Protein AF-A0A7X1GMD1-F1 (afdb_monomer_lite)

Foldseek 3Di:
DPPVVVVVVVVVVVVVVVVVVVVVPPDDDDDDDDDDDDDDDDDDDDDDDDDDDDDDDDDDDDDDDDDDDDDDDDDDDDDDDDDPDDDDDDDDDDDDPDDPPPPPPDDDFLVCCCVPCVPLVVLLVVAQVVCVPDGPCNQQVDDPPRDDCGGDDPCVPDPCVVALLSVDPDLVQFADNSHGVQGQHDPDFQVNVCSPVVVLLVLCVVAPDPCVVDGPCVFCVGVPHGDAPVVPDDDLDPPDGSVNLVQFADPSRRVFGWHDPDDALVNVCSVVVVLSVLLCPAPDPSVPDGPCVQQPGTPPHGDDPVVPDPPPVVPVVVCVVVVDPCVPQPDSSHSDD

Sequence (337 aa):
MEKKHNILIYGFIALIFLIVFIMSRVQKDPEAEVQKASIEEAEIVPTKKIQMEAVVKHDPKPVAEVETEPVAEVETEPVAEVEITVKADPESAPTSEVKPAEFDIVPLEDQDCTKCHPYAVKDINERGGLHQSIGCSECHLEHPPLGKNSIPTCEMCHDSGDATHYNIKNCNACHYPHYPTEMEFGEIDSAACLSCHSAQGKEMEAKPSEHAGLNCTECHMVHREWAECADCHTPHAEEMTHADCLACHKPHSPKAVNYADGIPNNYCACCHEDVGNALASSKKAHSEMGCIECHESEHMAVTQCDGCHNADLHGISMHERYPLCLDCHNNPHALAE

Secondary structure (DSSP, 8-state):
--HHHHHHHHHHHHHHHHHHHHHTTS-----------PPP----PPPPPPP-PPPPP-PPPPPPP-PPPPPPP-PPPPPPP-----------------PPP----PPPPHHHHTTT-HHHHHHHHHH-GGGGGS-HHHH----TTT-S--S--GGGTS-TTT-GGGG-S-GGGTEETTEEEEE---S--HHHHHTT-HHHHHHHHHS--GGGGS-GGGT-SSTT----GGGTS--SSTT--HHHHHTT--TTSTTS-B--TT--HHHHHTT-HHHHHHHHH--SGGGGS-HHHHS-SBTT----GGGTS-GGGS-HHHHHH---GGGTS--GGG---

Radius of gyration: 38.1 Å; chains: 1; bounding box: 109×94×101 Å

Structure (mmCIF, N/CA/C/O backbone):
data_AF-A0A7X1GMD1-F1
#
_entry.id   AF-A0A7X1GMD1-F1
#
loop_
_atom_site.group_PDB
_atom_site.id
_atom_site.type_symbol
_atom_site.label_atom_id
_atom_site.label_alt_id
_atom_site.label_comp_id
_atom_site.label_asym_id
_atom_site.label_entity_id
_atom_site.label_seq_id
_atom_site.pdbx_PDB_ins_code
_atom_site.Cartn_x
_atom_site.Cartn_y
_atom_site.Cartn_z
_atom_site.occupancy
_atom_site.B_iso_or_equiv
_atom_site.auth_seq_id
_atom_site.auth_comp_id
_atom_site.auth_asym_id
_atom_site.auth_atom_id
_atom_site.pdbx_PDB_model_num
ATOM 1 N N . MET A 1 1 ? -14.665 -60.673 -13.129 1.00 54.97 1 MET A N 1
ATOM 2 C CA . MET A 1 1 ? -13.810 -59.499 -12.850 1.00 54.97 1 MET A CA 1
ATOM 3 C C . MET A 1 1 ? -14.188 -58.840 -11.516 1.00 54.97 1 MET A C 1
ATOM 5 O O . MET A 1 1 ? -14.227 -57.626 -11.432 1.00 54.97 1 MET A O 1
ATOM 9 N N . GLU A 1 2 ? -14.411 -59.618 -10.448 1.00 53.09 2 GLU A N 1
ATOM 10 C CA . GLU A 1 2 ? -14.899 -59.072 -9.160 1.00 53.09 2 GLU A CA 1
ATOM 11 C C . GLU A 1 2 ? -13.862 -59.140 -8.027 1.00 53.09 2 GLU A C 1
ATOM 13 O O . GLU A 1 2 ? -13.922 -58.363 -7.083 1.00 53.09 2 GLU A O 1
ATOM 18 N N . LYS A 1 3 ? -12.825 -59.984 -8.136 1.00 49.91 3 LYS A N 1
ATOM 19 C CA . LYS A 1 3 ? -11.781 -60.079 -7.096 1.00 49.91 3 LYS A CA 1
ATOM 20 C C . LYS A 1 3 ? -10.762 -58.932 -7.101 1.00 49.91 3 LYS A C 1
ATOM 22 O O . LYS A 1 3 ? -10.137 -58.690 -6.078 1.00 49.91 3 LYS A O 1
ATOM 27 N N . LYS A 1 4 ? -10.595 -58.212 -8.220 1.00 50.19 4 LYS A N 1
ATOM 28 C CA . LYS A 1 4 ? -9.649 -57.080 -8.310 1.00 50.19 4 LYS A CA 1
ATOM 29 C C . LYS A 1 4 ? -10.225 -55.762 -7.773 1.00 50.19 4 LYS A C 1
ATOM 31 O O . LYS A 1 4 ? -9.451 -54.921 -7.341 1.00 50.19 4 LYS A O 1
ATOM 36 N N . HIS A 1 5 ? -11.552 -55.607 -7.736 1.00 51.34 5 HIS A N 1
ATOM 37 C CA . HIS A 1 5 ? -12.196 -54.389 -7.225 1.00 51.34 5 HIS A CA 1
ATOM 38 C C . HIS A 1 5 ? -12.185 -54.315 -5.689 1.00 51.34 5 HIS A C 1
ATOM 40 O O . HIS A 1 5 ? -11.955 -53.249 -5.128 1.00 51.34 5 HIS A O 1
ATOM 46 N N . ASN A 1 6 ? -12.314 -55.454 -4.998 1.00 53.41 6 ASN A N 1
ATOM 47 C CA . ASN A 1 6 ? -12.299 -55.467 -3.532 1.00 53.41 6 ASN A CA 1
ATOM 48 C C . ASN A 1 6 ? -10.921 -55.128 -2.942 1.00 53.41 6 ASN A C 1
ATOM 50 O O . ASN A 1 6 ? -10.852 -54.461 -1.917 1.00 53.41 6 ASN A O 1
ATOM 54 N N . ILE A 1 7 ? -9.816 -55.503 -3.595 1.00 57.62 7 ILE A N 1
ATOM 55 C CA . ILE A 1 7 ? -8.460 -55.214 -3.086 1.00 57.62 7 ILE A CA 1
ATOM 56 C C . ILE A 1 7 ? -8.157 -53.703 -3.103 1.00 57.62 7 ILE A C 1
ATOM 58 O O . ILE A 1 7 ? -7.517 -53.199 -2.184 1.00 57.62 7 ILE A O 1
ATOM 62 N N . LEU A 1 8 ? -8.670 -52.967 -4.095 1.00 55.72 8 LEU A N 1
ATOM 63 C CA . LEU A 1 8 ? -8.506 -51.512 -4.187 1.00 55.72 8 LEU A CA 1
ATOM 64 C C . LEU A 1 8 ? -9.327 -50.757 -3.131 1.00 55.72 8 LEU A C 1
ATOM 66 O O . LEU A 1 8 ? -8.832 -49.792 -2.557 1.00 55.72 8 LEU A O 1
ATOM 70 N N . ILE A 1 9 ? -10.536 -51.228 -2.815 1.00 61.91 9 ILE A N 1
ATOM 71 C CA . ILE A 1 9 ? -11.402 -50.592 -1.809 1.00 61.91 9 ILE A CA 1
ATOM 72 C C . ILE A 1 9 ? -10.856 -50.821 -0.391 1.00 61.91 9 ILE A C 1
ATOM 74 O O . ILE A 1 9 ? -10.771 -49.879 0.395 1.00 61.91 9 ILE A O 1
ATOM 78 N N . TYR A 1 10 ? -10.402 -52.039 -0.069 1.00 59.22 10 TYR A N 1
ATOM 79 C CA . TYR A 1 10 ? -9.806 -52.321 1.244 1.00 59.22 10 TYR A CA 1
ATOM 80 C C . TYR A 1 10 ? -8.443 -51.636 1.440 1.00 59.22 10 TYR A C 1
ATOM 82 O O . TYR A 1 10 ? -8.129 -51.229 2.558 1.00 59.22 10 TYR A O 1
ATOM 90 N N . GLY A 1 11 ? -7.664 -51.439 0.368 1.00 64.06 11 GLY A N 1
ATOM 91 C CA . GLY A 1 11 ? -6.411 -50.678 0.417 1.00 64.06 11 GLY A CA 1
ATOM 92 C C . GLY A 1 11 ? -6.617 -49.188 0.707 1.00 64.06 11 GLY A C 1
ATOM 93 O O . GLY A 1 11 ? -5.866 -48.604 1.485 1.00 64.06 11 GLY A O 1
ATOM 94 N N . PHE A 1 12 ? -7.671 -48.584 0.149 1.00 65.56 12 PHE A N 1
ATOM 95 C CA . PHE A 1 12 ? -7.981 -47.167 0.363 1.00 65.56 12 PHE A CA 1
ATOM 96 C C . PHE A 1 12 ? -8.511 -46.895 1.779 1.00 65.56 12 PHE A C 1
ATOM 98 O O . PHE A 1 12 ? -8.131 -45.913 2.413 1.00 65.56 12 PHE A O 1
ATOM 105 N N . ILE A 1 13 ? -9.318 -47.812 2.325 1.00 70.06 13 ILE A N 1
ATOM 106 C CA . ILE A 1 13 ? -9.825 -47.717 3.702 1.00 70.06 13 ILE A CA 1
ATOM 107 C C . ILE A 1 13 ? -8.678 -47.872 4.717 1.00 70.06 13 ILE A C 1
ATOM 109 O O . ILE A 1 13 ? -8.605 -47.103 5.673 1.00 70.06 13 ILE A O 1
ATOM 113 N N . ALA A 1 14 ? -7.735 -48.795 4.492 1.00 67.81 14 ALA A N 1
ATOM 114 C CA . ALA A 1 14 ? -6.576 -48.971 5.372 1.00 67.81 14 ALA A CA 1
ATOM 115 C C . ALA A 1 14 ? -5.644 -47.741 5.400 1.00 67.81 14 ALA A C 1
ATOM 117 O O . ALA A 1 14 ? -5.093 -47.415 6.452 1.00 67.81 14 ALA A O 1
ATOM 118 N N . LEU A 1 15 ? -5.508 -47.027 4.276 1.00 70.19 15 LEU A N 1
ATOM 119 C CA . LEU A 1 15 ? -4.704 -45.805 4.188 1.00 70.19 15 LEU A CA 1
ATOM 120 C C . LEU A 1 15 ? -5.350 -44.632 4.946 1.00 70.19 15 LEU A C 1
ATOM 122 O O . LEU A 1 15 ? -4.653 -43.891 5.635 1.00 70.19 15 LEU A O 1
ATOM 126 N N . ILE A 1 16 ? -6.680 -44.508 4.896 1.00 70.69 16 ILE A N 1
ATOM 127 C CA . ILE A 1 16 ? -7.421 -43.478 5.643 1.00 70.69 16 ILE A CA 1
ATOM 128 C C . ILE A 1 16 ? -7.317 -43.720 7.157 1.00 70.69 16 ILE A C 1
ATOM 130 O O . ILE A 1 16 ? -7.054 -42.780 7.907 1.00 70.69 16 ILE A O 1
ATOM 134 N N . PHE A 1 17 ? -7.428 -44.971 7.622 1.00 69.81 17 PHE A N 1
ATOM 135 C CA . PHE A 1 17 ? -7.242 -45.288 9.045 1.00 69.81 17 PHE A CA 1
ATOM 136 C C . PHE A 1 17 ? -5.809 -45.030 9.535 1.00 69.81 17 PHE A C 1
ATOM 138 O O . PHE A 1 17 ? -5.631 -44.607 10.676 1.00 69.81 17 PHE A O 1
ATOM 145 N N . LEU A 1 18 ? -4.794 -45.221 8.686 1.00 70.25 18 LEU A N 1
ATOM 146 C CA . LEU A 1 18 ? -3.404 -44.910 9.030 1.00 70.25 18 LEU A CA 1
ATOM 147 C C . LEU A 1 18 ? -3.171 -43.394 9.161 1.00 70.25 18 LEU A C 1
ATOM 149 O O . LEU A 1 18 ? -2.504 -42.962 10.098 1.00 70.25 18 LEU A O 1
ATOM 153 N N . ILE A 1 19 ? -3.759 -42.584 8.276 1.00 66.75 19 ILE A N 1
ATOM 154 C CA . ILE A 1 19 ? -3.637 -41.115 8.310 1.00 66.75 19 ILE A CA 1
ATOM 155 C C . ILE A 1 19 ? -4.353 -40.532 9.538 1.00 66.75 19 ILE A C 1
ATOM 157 O O . ILE A 1 19 ? -3.778 -39.702 10.242 1.00 66.75 19 ILE A O 1
ATOM 161 N N . VAL A 1 20 ? -5.553 -41.024 9.869 1.00 65.00 20 VAL A N 1
ATOM 162 C CA . VAL A 1 20 ? -6.282 -40.605 11.082 1.00 65.00 20 VAL A CA 1
ATOM 163 C C . VAL A 1 20 ? -5.527 -41.016 12.355 1.00 65.00 20 VAL A C 1
ATOM 165 O O . VAL A 1 20 ? -5.446 -40.239 13.304 1.00 65.00 20 VAL A O 1
ATOM 168 N N . PHE A 1 21 ? -4.895 -42.195 12.371 1.00 64.06 21 PHE A N 1
ATOM 169 C CA . PHE A 1 21 ? -4.098 -42.656 13.513 1.00 64.06 21 PHE A CA 1
ATOM 170 C C . PHE A 1 21 ? -2.798 -41.858 13.714 1.00 64.06 21 PHE A C 1
ATOM 172 O O . PHE A 1 21 ? -2.381 -41.650 14.854 1.00 64.06 21 PHE A O 1
ATOM 179 N N . ILE A 1 22 ? -2.170 -41.385 12.632 1.00 60.56 22 ILE A N 1
ATOM 180 C CA . ILE A 1 22 ? -0.993 -40.504 12.704 1.00 60.56 22 ILE A CA 1
ATOM 181 C C . ILE A 1 22 ? -1.399 -39.109 13.201 1.00 60.56 22 ILE A C 1
ATOM 183 O O . ILE A 1 22 ? -0.726 -38.564 14.075 1.00 60.56 22 ILE A O 1
ATOM 187 N N . MET A 1 23 ? -2.531 -38.562 12.743 1.00 49.38 23 MET A N 1
ATOM 188 C CA . MET A 1 23 ? -3.012 -37.250 13.202 1.00 49.38 23 MET A CA 1
ATOM 189 C C . MET A 1 23 ? -3.464 -37.243 14.672 1.00 49.38 23 MET A C 1
ATOM 191 O O . MET A 1 23 ? -3.269 -36.246 15.360 1.00 49.38 23 MET A O 1
ATOM 195 N N . SER A 1 24 ? -3.964 -38.361 15.213 1.00 47.78 24 SER A N 1
ATOM 196 C CA . SER A 1 24 ? -4.306 -38.467 16.644 1.00 47.78 24 SER A CA 1
ATOM 197 C C . SER A 1 24 ? -3.105 -38.627 17.592 1.00 47.78 24 SER A C 1
ATOM 199 O O . SER A 1 24 ? -3.307 -38.657 18.805 1.00 47.78 24 SER A O 1
ATOM 201 N N . ARG A 1 25 ? -1.864 -38.730 17.092 1.00 47.81 25 ARG A N 1
ATOM 202 C CA . ARG A 1 25 ? -0.653 -38.844 17.934 1.00 47.81 25 ARG A CA 1
ATOM 203 C C . ARG A 1 25 ? 0.174 -37.563 18.062 1.00 47.81 25 ARG A C 1
ATOM 205 O O . ARG A 1 25 ? 1.191 -37.592 18.742 1.00 47.81 25 ARG A O 1
ATOM 212 N N . VAL A 1 26 ? -0.272 -36.451 17.478 1.00 45.00 26 VAL A N 1
ATOM 213 C CA . VAL A 1 26 ? 0.439 -35.155 17.523 1.00 45.00 26 VAL A CA 1
ATOM 214 C C . VAL A 1 26 ? -0.000 -34.267 18.706 1.00 45.00 26 VAL A C 1
ATOM 216 O O . VAL A 1 26 ? 0.536 -33.187 18.900 1.00 45.00 26 VAL A O 1
ATOM 219 N N . GLN A 1 27 ? -0.917 -34.718 19.571 1.00 47.88 27 GLN A N 1
ATOM 220 C CA . GLN A 1 27 ? -1.314 -33.965 20.770 1.00 47.88 27 GLN A CA 1
ATOM 221 C C . GLN A 1 27 ? -1.100 -34.757 22.060 1.00 47.88 27 GLN A C 1
ATOM 223 O O . GLN A 1 27 ? -2.028 -35.378 22.577 1.00 47.88 27 GLN A O 1
ATOM 228 N N . LYS A 1 28 ? 0.131 -34.719 22.582 1.00 41.12 28 LYS A N 1
ATOM 229 C CA . LYS A 1 28 ? 0.419 -34.737 24.026 1.00 41.12 28 LYS A CA 1
ATOM 230 C C . LYS A 1 28 ? 1.923 -34.604 24.261 1.00 41.12 28 LYS A C 1
ATOM 232 O O . LYS A 1 28 ? 2.617 -35.613 24.279 1.00 41.12 28 LYS A O 1
ATOM 237 N N . ASP A 1 29 ? 2.378 -33.385 24.521 1.00 38.03 29 ASP A N 1
ATOM 238 C CA . ASP A 1 29 ? 3.538 -33.172 25.385 1.00 38.03 29 ASP A CA 1
ATOM 239 C C . ASP A 1 29 ? 3.057 -32.448 26.654 1.00 38.03 29 ASP A C 1
ATOM 241 O O . ASP A 1 29 ? 2.216 -31.548 26.557 1.00 38.03 29 ASP A O 1
ATOM 245 N N . PRO A 1 30 ? 3.484 -32.893 27.849 1.00 42.94 30 PRO A N 1
ATOM 246 C CA . PRO A 1 30 ? 3.091 -32.302 29.118 1.00 42.94 30 PRO A CA 1
ATOM 247 C C . PRO A 1 30 ? 3.931 -31.058 29.432 1.00 42.94 30 PRO A C 1
ATOM 249 O O . PRO A 1 30 ? 5.083 -30.941 29.022 1.00 42.94 30 PRO A O 1
ATOM 252 N N . GLU A 1 31 ? 3.313 -30.155 30.187 1.00 39.72 31 GLU A N 1
ATOM 253 C CA . GLU A 1 31 ? 3.849 -28.929 30.780 1.00 39.72 31 GLU A CA 1
ATOM 254 C C . GLU A 1 31 ? 5.340 -29.026 31.158 1.00 39.72 31 GLU A C 1
ATOM 256 O O . GLU A 1 31 ? 5.732 -29.783 32.047 1.00 39.72 31 GLU A O 1
ATOM 261 N N . ALA A 1 32 ? 6.174 -28.222 30.492 1.00 33.56 32 ALA A N 1
ATOM 262 C CA . ALA A 1 32 ? 7.530 -27.946 30.939 1.00 33.56 32 ALA A CA 1
ATOM 263 C C . ALA A 1 32 ? 7.471 -26.883 32.045 1.00 33.56 32 ALA A C 1
ATOM 265 O O . ALA A 1 32 ? 7.187 -25.710 31.808 1.00 33.56 32 ALA A O 1
ATOM 266 N N . GLU A 1 33 ? 7.722 -27.331 33.268 1.00 35.88 33 GLU A N 1
ATOM 267 C CA . GLU A 1 33 ? 7.897 -26.528 34.470 1.00 35.88 33 GLU A CA 1
ATOM 268 C C . GLU A 1 33 ? 9.104 -25.581 34.293 1.00 35.88 33 GLU A C 1
ATOM 270 O O . GLU A 1 33 ? 10.262 -25.998 34.352 1.00 35.88 33 GLU A O 1
ATOM 275 N N . VAL A 1 34 ? 8.848 -24.294 34.034 1.00 34.88 34 VAL A N 1
ATOM 276 C CA . VAL A 1 34 ? 9.898 -23.267 33.993 1.00 34.88 34 VAL A CA 1
ATOM 277 C C . VAL A 1 34 ? 10.256 -22.882 35.426 1.00 34.88 34 VAL A C 1
ATOM 279 O O . VAL A 1 34 ? 9.472 -22.272 36.154 1.00 34.88 34 VAL A O 1
ATOM 282 N N . GLN A 1 35 ? 11.472 -23.245 35.831 1.00 35.44 35 GLN A N 1
ATOM 283 C CA . GLN A 1 35 ? 12.089 -22.785 37.068 1.00 35.44 35 GLN A CA 1
ATOM 284 C C . GLN A 1 35 ? 12.173 -21.252 37.078 1.00 35.44 35 GLN A C 1
ATOM 286 O O . GLN A 1 35 ? 12.790 -20.645 36.204 1.00 35.44 35 GLN A O 1
ATOM 291 N N . LYS A 1 36 ? 11.588 -20.629 38.109 1.00 35.41 36 LYS A N 1
ATOM 292 C CA . LYS A 1 36 ? 11.808 -19.216 38.440 1.00 35.41 36 LYS A CA 1
ATOM 293 C C . LYS A 1 36 ? 13.290 -18.993 38.747 1.00 35.41 36 LYS A C 1
ATOM 295 O O . LYS A 1 36 ? 13.750 -19.333 39.835 1.00 35.41 36 LYS A O 1
ATOM 300 N N . ALA A 1 37 ? 14.013 -18.387 37.814 1.00 32.97 37 ALA A N 1
ATOM 301 C CA . ALA A 1 37 ? 15.249 -17.687 38.123 1.00 32.97 37 ALA A CA 1
ATOM 302 C C . ALA A 1 37 ? 14.882 -16.291 38.644 1.00 32.97 37 ALA A C 1
ATOM 304 O O . ALA A 1 37 ? 14.274 -15.487 37.943 1.00 32.97 37 ALA A O 1
ATOM 305 N N . SER A 1 38 ? 15.202 -16.034 39.908 1.00 33.50 38 SER A N 1
ATOM 306 C CA . SER A 1 38 ? 15.159 -14.712 40.526 1.00 33.50 38 SER A CA 1
ATOM 307 C C . SER A 1 38 ? 16.190 -13.802 39.859 1.00 33.50 38 SER A C 1
ATOM 309 O O . SER A 1 38 ? 17.387 -14.078 39.950 1.00 33.50 38 SER A O 1
ATOM 311 N N . ILE A 1 39 ? 15.730 -12.737 39.207 1.00 35.22 39 ILE A N 1
ATOM 312 C CA . ILE A 1 39 ? 16.574 -11.639 38.730 1.00 35.22 39 ILE A CA 1
ATOM 313 C C . ILE A 1 39 ? 16.464 -10.524 39.773 1.00 35.22 39 ILE A C 1
ATOM 315 O O . ILE A 1 39 ? 15.357 -10.136 40.145 1.00 35.22 39 ILE A O 1
ATOM 319 N N . GLU A 1 40 ? 17.609 -10.085 40.295 1.00 39.56 40 GLU A N 1
ATOM 320 C CA . GLU A 1 40 ? 17.720 -8.948 41.210 1.00 39.56 40 GLU A CA 1
ATOM 321 C C . GLU A 1 40 ? 17.165 -7.669 40.569 1.00 39.56 40 GLU A C 1
ATOM 323 O O . GLU A 1 40 ? 17.365 -7.405 39.383 1.00 39.56 40 GLU A O 1
ATOM 328 N N . GLU A 1 41 ? 16.467 -6.879 41.385 1.00 37.69 41 GLU A N 1
ATOM 329 C CA . GLU A 1 41 ? 15.941 -5.559 41.051 1.00 37.69 41 GLU A CA 1
ATOM 330 C C . GLU A 1 41 ? 17.077 -4.629 40.600 1.00 37.69 41 GLU A C 1
ATOM 332 O O . GLU A 1 41 ? 17.935 -4.237 41.392 1.00 37.69 41 GLU A O 1
ATOM 337 N N . ALA A 1 42 ? 17.075 -4.247 39.322 1.00 35.44 42 ALA A N 1
ATOM 338 C CA . ALA A 1 42 ? 17.857 -3.115 38.852 1.00 35.44 42 ALA A CA 1
ATOM 339 C C . ALA A 1 42 ? 17.074 -1.824 39.132 1.00 35.44 42 ALA A C 1
ATOM 341 O O . ALA A 1 42 ? 15.968 -1.617 38.631 1.00 35.44 42 ALA A O 1
ATOM 342 N N . GLU A 1 43 ? 17.663 -0.972 39.965 1.00 33.69 43 GLU A N 1
ATOM 343 C CA . GLU A 1 43 ? 17.168 0.344 40.362 1.00 33.69 43 GLU A CA 1
ATOM 344 C C . GLU A 1 43 ? 16.888 1.232 39.133 1.00 33.69 43 GLU A C 1
ATOM 346 O O . GLU A 1 43 ? 17.775 1.535 38.332 1.00 33.69 43 GLU A O 1
ATOM 351 N N . ILE A 1 44 ? 15.634 1.662 38.984 1.00 34.69 44 ILE A N 1
ATOM 352 C CA . ILE A 1 44 ? 15.181 2.549 37.910 1.00 34.69 44 ILE A CA 1
ATOM 353 C C . ILE A 1 44 ? 15.610 3.983 38.251 1.00 34.69 44 ILE A C 1
ATOM 355 O O . ILE A 1 44 ? 15.118 4.581 39.209 1.00 34.69 44 ILE A O 1
ATOM 359 N N . VAL A 1 45 ? 16.502 4.569 37.448 1.00 38.19 45 VAL A N 1
ATOM 360 C CA . VAL A 1 45 ? 16.824 6.004 37.512 1.00 38.19 45 VAL A CA 1
ATOM 361 C C . VAL A 1 45 ? 15.706 6.793 36.809 1.00 38.19 45 VAL A C 1
ATOM 363 O O . VAL A 1 45 ? 15.426 6.522 35.641 1.00 38.19 45 VAL A O 1
ATOM 366 N N . PRO A 1 46 ? 15.057 7.782 37.453 1.00 35.94 46 PRO A N 1
ATOM 367 C CA . PRO A 1 46 ? 13.938 8.494 36.846 1.00 35.94 46 PRO A CA 1
ATOM 368 C C . PRO A 1 46 ? 14.434 9.486 35.788 1.00 35.94 46 PRO A C 1
ATOM 370 O O . PRO A 1 46 ? 15.107 10.473 36.097 1.00 35.94 46 PRO A O 1
ATOM 373 N N . THR A 1 47 ? 14.063 9.270 34.527 1.00 37.03 47 THR A N 1
ATOM 374 C CA . THR A 1 47 ? 14.279 10.252 33.461 1.00 37.03 47 THR A CA 1
ATOM 375 C C . THR A 1 47 ? 13.313 11.426 33.611 1.00 37.03 47 THR A C 1
ATOM 377 O O . THR A 1 47 ? 12.091 11.284 33.662 1.00 37.03 47 THR A O 1
ATOM 380 N N . LYS A 1 48 ? 13.903 12.616 33.703 1.00 35.94 48 LYS A N 1
ATOM 381 C CA . LYS A 1 48 ? 13.268 13.930 33.817 1.00 35.94 48 LYS A CA 1
ATOM 382 C C . LYS A 1 48 ? 12.246 14.161 32.691 1.00 35.94 48 LYS A C 1
ATOM 384 O O . LYS A 1 48 ? 12.608 14.132 31.521 1.00 35.94 48 LYS A O 1
ATOM 389 N N . LYS A 1 49 ? 10.993 14.471 33.057 1.00 35.00 49 LYS A N 1
ATOM 390 C CA . LYS A 1 49 ? 9.966 15.014 32.147 1.00 35.00 49 LYS A CA 1
ATOM 391 C C . LYS A 1 49 ? 10.525 16.234 31.407 1.00 35.00 49 LYS A C 1
ATOM 393 O O . LYS A 1 49 ? 10.881 17.220 32.053 1.00 35.00 49 LYS A O 1
ATOM 398 N N . ILE A 1 50 ? 10.561 16.185 30.078 1.00 32.31 50 ILE A N 1
ATOM 399 C CA . ILE A 1 50 ? 10.785 17.365 29.240 1.00 32.31 50 ILE A CA 1
ATOM 400 C C . ILE A 1 50 ? 9.414 17.815 28.735 1.00 32.31 50 ILE A C 1
ATOM 402 O O . ILE A 1 50 ? 8.704 17.064 28.074 1.00 32.31 50 ILE A O 1
ATOM 406 N N . GLN A 1 51 ? 9.019 19.022 29.134 1.00 33.47 51 GLN A N 1
ATOM 407 C CA . GLN A 1 51 ? 7.833 19.704 28.627 1.00 33.47 51 GLN A CA 1
ATOM 408 C C . GLN A 1 51 ? 8.120 20.202 27.205 1.00 33.47 51 GLN A C 1
ATOM 410 O O . GLN A 1 51 ? 9.164 20.802 26.963 1.00 33.47 51 GLN A O 1
ATOM 415 N N . MET A 1 52 ? 7.195 19.958 26.276 1.00 29.98 52 MET A N 1
ATOM 416 C CA . MET A 1 52 ? 7.208 20.573 24.948 1.00 29.98 52 MET A CA 1
ATOM 417 C C . MET A 1 52 ? 6.784 22.039 25.069 1.00 29.98 52 MET A C 1
ATOM 419 O O . MET A 1 52 ? 5.626 22.329 25.364 1.00 29.98 52 MET A O 1
ATOM 423 N N . GLU A 1 53 ? 7.719 22.957 24.829 1.00 34.28 53 GLU A N 1
ATOM 424 C CA . GLU A 1 53 ? 7.416 24.361 24.546 1.00 34.28 53 GLU A CA 1
ATOM 425 C C . GLU A 1 53 ? 7.319 24.593 23.032 1.00 34.28 53 GLU A C 1
ATOM 427 O O . GLU A 1 53 ? 7.985 23.943 22.225 1.00 34.28 53 GLU A O 1
ATOM 432 N N . ALA A 1 54 ? 6.434 25.516 22.658 1.00 32.03 54 ALA A N 1
ATOM 433 C CA . ALA A 1 54 ? 6.053 25.830 21.289 1.00 32.03 54 ALA A CA 1
ATOM 434 C C . ALA A 1 54 ? 7.222 26.373 20.446 1.00 32.03 54 ALA A C 1
ATOM 436 O O . ALA A 1 54 ? 7.931 27.295 20.849 1.00 32.03 54 ALA A O 1
ATOM 437 N N . VAL A 1 55 ? 7.370 25.843 19.228 1.00 32.41 55 VAL A N 1
ATOM 438 C CA . VAL A 1 55 ? 8.381 26.280 18.258 1.00 32.41 55 VAL A CA 1
ATOM 439 C C . VAL A 1 55 ? 7.980 27.624 17.643 1.00 32.41 55 VAL A C 1
ATOM 441 O O . VAL A 1 55 ? 6.978 27.748 16.937 1.00 32.41 55 VAL A O 1
ATOM 444 N N . VAL A 1 56 ? 8.803 28.639 17.906 1.00 33.78 56 VAL A N 1
ATOM 445 C CA . VAL A 1 56 ? 8.779 29.949 17.247 1.00 33.78 56 VAL A CA 1
ATOM 446 C C . VAL A 1 56 ? 9.306 29.803 15.816 1.00 33.78 56 VAL A C 1
ATOM 448 O O . VAL A 1 56 ? 10.438 29.365 15.604 1.00 33.78 56 VAL A O 1
ATOM 451 N N . LYS A 1 57 ? 8.486 30.209 14.837 1.00 32.00 57 LYS A N 1
ATOM 452 C CA . LYS A 1 57 ? 8.851 30.317 13.415 1.00 32.00 57 LYS A CA 1
ATOM 453 C C . LYS A 1 57 ? 10.126 31.153 13.254 1.00 32.00 57 LYS A C 1
ATOM 455 O O . LYS A 1 57 ? 10.169 32.284 13.728 1.00 32.00 57 LYS A O 1
ATOM 460 N N . HIS A 1 58 ? 11.130 30.601 12.578 1.00 32.88 58 HIS A N 1
ATOM 461 C CA . HIS A 1 58 ? 12.311 31.338 12.132 1.00 32.88 58 HIS A CA 1
ATOM 462 C C . HIS A 1 58 ? 12.274 31.478 10.610 1.00 32.88 58 HIS A C 1
ATOM 464 O O . HIS A 1 58 ? 12.169 30.482 9.896 1.00 32.88 58 HIS A O 1
ATOM 470 N N . ASP A 1 59 ? 12.357 32.720 10.136 1.00 33.81 59 ASP A N 1
ATOM 471 C CA . ASP A 1 59 ? 12.548 33.054 8.726 1.00 33.81 59 ASP A CA 1
ATOM 472 C C . ASP A 1 59 ? 13.948 32.611 8.246 1.00 33.81 59 ASP A C 1
ATOM 474 O O . ASP A 1 59 ? 14.925 32.743 8.997 1.00 33.81 59 ASP A O 1
ATOM 478 N N . PRO A 1 60 ? 14.090 32.109 7.005 1.00 31.53 60 PRO A N 1
ATOM 479 C CA . PRO A 1 60 ? 15.373 31.646 6.493 1.00 31.53 60 PRO A CA 1
ATOM 480 C C . PRO A 1 60 ? 16.308 32.824 6.178 1.00 31.53 60 PRO A C 1
ATOM 482 O O . PRO A 1 60 ? 15.979 33.735 5.417 1.00 31.53 60 PRO A O 1
ATOM 485 N N . LYS A 1 61 ? 17.513 32.787 6.756 1.00 32.22 61 LYS A N 1
ATOM 486 C CA . LYS A 1 61 ? 18.644 33.668 6.415 1.00 32.22 61 LYS A CA 1
ATOM 487 C C . LYS A 1 61 ? 19.322 33.147 5.131 1.00 32.22 61 LYS A C 1
ATOM 489 O O . LYS A 1 61 ? 19.417 31.930 4.980 1.00 32.22 61 LYS A O 1
ATOM 494 N N . PRO A 1 62 ? 19.810 34.014 4.222 1.00 32.19 62 PRO A N 1
ATOM 495 C CA . PRO A 1 62 ? 20.360 33.580 2.941 1.00 32.19 62 PRO A CA 1
ATOM 496 C C . PRO A 1 62 ? 21.701 32.858 3.114 1.00 32.19 62 PRO A C 1
ATOM 498 O O . PRO A 1 62 ? 22.548 33.272 3.909 1.00 32.19 62 PRO A O 1
ATOM 501 N N . VAL A 1 63 ? 21.867 31.780 2.349 1.00 33.00 63 VAL A N 1
ATOM 502 C CA . VAL A 1 63 ? 23.096 30.988 2.249 1.00 33.00 63 VAL A CA 1
ATOM 503 C C . VAL A 1 63 ? 24.120 31.780 1.435 1.00 33.00 63 VAL A C 1
ATOM 505 O O . VAL A 1 63 ? 23.813 32.258 0.346 1.00 33.00 63 VAL A O 1
ATOM 508 N N . ALA A 1 64 ? 25.316 31.950 1.994 1.00 31.61 64 ALA A N 1
ATOM 509 C CA . ALA A 1 64 ? 26.461 32.527 1.305 1.00 31.61 64 ALA A CA 1
ATOM 510 C C . ALA A 1 64 ? 27.061 31.500 0.331 1.00 31.61 64 ALA A C 1
ATOM 512 O O . ALA A 1 64 ? 27.185 30.324 0.672 1.00 31.61 64 ALA A O 1
ATOM 513 N N . GLU A 1 65 ? 27.422 31.964 -0.864 1.00 33.47 65 GLU A N 1
ATOM 514 C CA . GLU A 1 65 ? 28.135 31.200 -1.887 1.00 33.47 65 GLU A CA 1
ATOM 515 C C . GLU A 1 65 ? 29.469 30.676 -1.335 1.00 33.47 65 GLU A C 1
ATOM 517 O O . GLU A 1 65 ? 30.260 31.423 -0.756 1.00 33.47 65 GLU A O 1
ATOM 522 N N . VAL A 1 66 ? 29.704 29.374 -1.502 1.00 33.12 66 VAL A N 1
ATOM 523 C CA . VAL A 1 66 ? 30.991 28.733 -1.227 1.00 33.12 66 VAL A CA 1
ATOM 524 C C . VAL A 1 66 ? 31.803 28.777 -2.516 1.00 33.12 66 VAL A C 1
ATOM 526 O O . VAL A 1 66 ? 31.458 28.120 -3.496 1.00 33.12 66 VAL A O 1
ATOM 529 N N . GLU A 1 67 ? 32.875 29.567 -2.514 1.00 34.03 67 GLU A N 1
ATOM 530 C CA . GLU A 1 67 ? 33.904 29.539 -3.550 1.00 34.03 67 GLU A CA 1
ATOM 531 C C . GLU A 1 67 ? 34.664 28.207 -3.463 1.00 34.03 67 GLU A C 1
ATOM 533 O O . GLU A 1 67 ? 35.237 27.859 -2.430 1.00 34.03 67 GLU A O 1
ATOM 538 N N . THR A 1 68 ? 34.645 27.432 -4.546 1.00 32.06 68 THR A N 1
ATOM 539 C CA . THR A 1 68 ? 35.420 26.196 -4.684 1.00 32.06 68 THR A CA 1
ATOM 540 C C . THR A 1 68 ? 36.843 26.522 -5.138 1.00 32.06 68 THR A C 1
ATOM 542 O O . THR A 1 68 ? 37.028 27.078 -6.222 1.00 32.06 68 THR A O 1
ATOM 545 N N . GLU A 1 69 ? 37.848 26.149 -4.344 1.00 38.34 69 GLU A N 1
ATOM 546 C CA . GLU A 1 69 ? 39.250 26.131 -4.780 1.00 38.34 69 GLU A CA 1
ATOM 547 C C . GLU A 1 69 ? 39.488 25.035 -5.845 1.00 38.34 69 GLU A C 1
ATOM 549 O O . GLU A 1 69 ? 38.851 23.977 -5.791 1.00 38.34 69 GLU A O 1
ATOM 554 N N . PRO A 1 70 ? 40.392 25.251 -6.821 1.00 34.41 70 PRO A N 1
ATOM 555 C CA . PRO A 1 70 ? 40.634 24.298 -7.898 1.00 34.41 70 PRO A CA 1
ATOM 556 C C . PRO A 1 70 ? 41.493 23.114 -7.431 1.00 34.41 70 PRO A C 1
ATOM 558 O O . PRO A 1 70 ? 42.562 23.283 -6.844 1.00 34.41 70 PRO A O 1
ATOM 561 N N . VAL A 1 71 ? 41.039 21.902 -7.752 1.00 34.75 71 VAL A N 1
ATOM 562 C CA . VAL A 1 71 ? 41.800 20.658 -7.578 1.00 34.75 71 VAL A CA 1
ATOM 563 C C . VAL A 1 71 ? 42.815 20.532 -8.717 1.00 34.75 71 VAL A C 1
ATOM 565 O O . VAL A 1 71 ? 42.463 20.661 -9.887 1.00 34.75 71 VAL A O 1
ATOM 568 N N . ALA A 1 72 ? 44.079 20.302 -8.359 1.00 31.88 72 ALA A N 1
ATOM 569 C CA . ALA A 1 72 ? 45.196 20.133 -9.281 1.00 31.88 72 ALA A CA 1
ATOM 570 C C . ALA A 1 72 ? 45.061 18.863 -10.144 1.00 31.88 72 ALA A C 1
ATOM 572 O O . ALA A 1 72 ? 44.720 17.789 -9.644 1.00 31.88 72 ALA A O 1
ATOM 573 N N . GLU A 1 73 ? 45.372 19.000 -11.433 1.00 33.75 73 GLU A N 1
ATOM 574 C CA . GLU A 1 73 ? 45.475 17.912 -12.405 1.00 33.75 73 GLU A CA 1
ATOM 575 C C . GLU A 1 73 ? 46.634 16.968 -12.047 1.00 33.75 73 GLU A C 1
ATOM 577 O O . GLU A 1 73 ? 47.760 17.398 -11.796 1.00 33.75 73 GLU A O 1
ATOM 582 N N . VAL A 1 74 ? 46.354 15.664 -12.038 1.00 32.59 74 VAL A N 1
ATOM 583 C CA . VAL A 1 74 ? 47.375 14.614 -11.980 1.00 32.59 74 VAL A CA 1
ATOM 584 C C . VAL A 1 74 ? 47.773 14.284 -13.415 1.00 32.59 74 VAL A C 1
ATOM 586 O O . VAL A 1 74 ? 46.989 13.710 -14.171 1.00 32.59 74 VAL A O 1
ATOM 589 N N . GLU A 1 75 ? 48.994 14.661 -13.785 1.00 35.38 75 GLU A N 1
ATOM 590 C CA . GLU A 1 75 ? 49.631 14.268 -15.040 1.00 35.38 75 GLU A CA 1
ATOM 591 C C . GLU A 1 75 ? 49.795 12.740 -15.074 1.00 35.38 75 GLU A C 1
ATOM 593 O O . GLU A 1 75 ? 50.410 12.140 -14.191 1.00 35.38 75 GLU A O 1
ATOM 598 N N . THR A 1 76 ? 49.228 12.098 -16.096 1.00 34.84 76 THR A N 1
ATOM 599 C CA . THR A 1 76 ? 49.507 10.694 -16.416 1.00 34.84 76 THR A CA 1
ATOM 600 C C . THR A 1 76 ? 50.506 10.662 -17.567 1.00 34.84 76 THR A C 1
ATOM 602 O O . THR A 1 76 ? 50.281 11.253 -18.622 1.00 34.84 76 THR A O 1
ATOM 605 N N . GLU A 1 77 ? 51.653 10.020 -17.335 1.00 39.22 77 GLU A N 1
ATOM 606 C CA . GLU A 1 77 ? 52.707 9.853 -18.336 1.00 39.22 77 GLU A CA 1
ATOM 607 C C . GLU A 1 77 ? 52.212 9.019 -19.536 1.00 39.22 77 GLU A C 1
ATOM 609 O O . GLU A 1 77 ? 51.471 8.047 -19.350 1.00 39.22 77 GLU A O 1
ATOM 614 N N . PRO A 1 78 ? 52.626 9.346 -20.775 1.00 37.12 78 PRO A N 1
ATOM 615 C CA . PRO A 1 78 ? 52.228 8.592 -21.953 1.00 37.12 78 PRO A CA 1
ATOM 616 C C . PRO A 1 78 ? 52.951 7.241 -22.006 1.00 37.12 78 PRO A C 1
ATOM 618 O O . PRO A 1 78 ? 54.179 7.155 -21.954 1.00 37.12 78 PRO A O 1
ATOM 621 N N . VAL A 1 79 ? 52.172 6.173 -22.166 1.00 34.62 79 VAL A N 1
ATOM 622 C CA . VAL A 1 79 ? 52.686 4.832 -22.451 1.00 34.62 79 VAL A CA 1
ATOM 623 C C . VAL A 1 79 ? 53.241 4.827 -23.877 1.00 34.62 79 VAL A C 1
ATOM 625 O O . VAL A 1 79 ? 52.536 5.163 -24.825 1.00 34.62 79 VAL A O 1
ATOM 628 N N . ALA A 1 80 ? 54.519 4.477 -24.011 1.00 33.06 80 ALA A N 1
ATOM 629 C CA . ALA A 1 80 ? 55.250 4.464 -25.271 1.00 33.06 80 ALA A CA 1
ATOM 630 C C . ALA A 1 80 ? 54.610 3.537 -26.320 1.00 33.06 80 ALA A C 1
ATOM 632 O O . ALA A 1 80 ? 54.375 2.353 -26.065 1.00 33.06 80 ALA A O 1
ATOM 633 N N . GLU A 1 81 ? 54.404 4.066 -27.526 1.00 34.06 81 GLU A N 1
ATOM 634 C CA . GLU A 1 81 ? 54.188 3.272 -28.732 1.00 34.06 81 GLU A CA 1
ATOM 635 C C . GLU A 1 81 ? 55.453 2.454 -29.027 1.00 34.06 81 GLU A C 1
ATOM 637 O O . GLU A 1 81 ? 56.552 2.987 -29.184 1.00 34.06 81 GLU A O 1
ATOM 642 N N . VAL A 1 82 ? 55.305 1.133 -29.096 1.00 29.12 82 VAL A N 1
ATOM 643 C CA . VAL A 1 82 ? 56.359 0.249 -29.593 1.00 29.12 82 VAL A CA 1
ATOM 644 C C . VAL A 1 82 ? 56.333 0.310 -31.119 1.00 29.12 82 VAL A C 1
ATOM 646 O O . VAL A 1 82 ? 55.535 -0.368 -31.765 1.00 29.12 82 VAL A O 1
ATOM 649 N N . GLU A 1 83 ? 57.223 1.111 -31.703 1.00 31.36 83 GLU A N 1
ATOM 650 C CA . GLU A 1 83 ? 57.554 1.029 -33.127 1.00 31.36 83 GLU A CA 1
ATOM 651 C C . GLU A 1 83 ? 58.248 -0.310 -33.421 1.00 31.36 83 GLU A C 1
ATOM 653 O O . GLU A 1 83 ? 59.424 -0.524 -33.113 1.00 31.36 83 GLU A O 1
ATOM 658 N N . ILE A 1 84 ? 57.529 -1.227 -34.069 1.00 29.17 84 ILE A N 1
ATOM 659 C CA . ILE A 1 84 ? 58.143 -2.381 -34.727 1.00 29.17 84 ILE A CA 1
ATOM 660 C C . ILE A 1 84 ? 58.689 -1.895 -36.072 1.00 29.17 84 ILE A C 1
ATOM 662 O O . ILE A 1 84 ? 57.966 -1.770 -37.058 1.00 29.17 84 ILE A O 1
ATOM 666 N N . THR A 1 85 ? 59.991 -1.626 -36.116 1.00 27.78 85 THR A N 1
ATOM 667 C CA . THR A 1 85 ? 60.708 -1.315 -37.355 1.00 27.78 85 THR A CA 1
ATOM 668 C C . THR A 1 85 ? 60.938 -2.592 -38.164 1.00 27.78 85 THR A C 1
ATOM 670 O O . THR A 1 85 ? 61.877 -3.352 -37.928 1.00 27.78 85 THR A O 1
ATOM 673 N N . VAL A 1 86 ? 60.092 -2.833 -39.167 1.00 35.06 86 VAL A N 1
ATOM 674 C CA . VAL A 1 86 ? 60.416 -3.766 -40.253 1.00 35.06 86 VAL A CA 1
ATOM 675 C C . VAL A 1 86 ? 61.228 -2.991 -41.289 1.00 35.06 86 VAL A C 1
ATOM 677 O O . VAL A 1 86 ? 60.717 -2.086 -41.944 1.00 35.06 86 VAL A O 1
ATOM 680 N N . LYS A 1 87 ? 62.516 -3.324 -41.431 1.00 34.59 87 LYS A N 1
ATOM 681 C CA . LYS A 1 87 ? 63.341 -2.825 -42.539 1.00 34.59 87 LYS A CA 1
ATOM 682 C C . LYS A 1 87 ? 62.786 -3.374 -43.854 1.00 34.59 87 LYS A C 1
ATOM 684 O O . LYS A 1 87 ? 62.879 -4.573 -44.095 1.00 34.59 87 LYS A O 1
ATOM 689 N N . ALA A 1 88 ? 62.235 -2.501 -44.690 1.00 33.16 88 ALA A N 1
ATOM 690 C CA . ALA A 1 88 ? 61.959 -2.807 -46.086 1.00 33.16 88 ALA A CA 1
ATOM 691 C C . ALA A 1 88 ? 63.191 -2.443 -46.931 1.00 33.16 88 ALA A C 1
ATOM 693 O O . ALA A 1 88 ? 63.602 -1.282 -46.960 1.00 33.16 88 ALA A O 1
ATOM 694 N N . ASP A 1 89 ? 63.783 -3.440 -47.593 1.00 35.59 89 ASP A N 1
ATOM 695 C CA . ASP A 1 89 ? 64.717 -3.228 -48.702 1.00 35.59 89 ASP A CA 1
ATOM 696 C C . ASP A 1 89 ? 63.956 -2.615 -49.896 1.00 35.59 89 ASP A C 1
ATOM 698 O O . ASP A 1 89 ? 62.866 -3.094 -50.231 1.00 35.59 89 ASP A O 1
ATOM 702 N N . PRO A 1 90 ? 64.483 -1.568 -50.557 1.00 43.06 90 PRO A N 1
ATOM 703 C CA . PRO A 1 90 ? 63.766 -0.859 -51.601 1.00 43.06 90 PRO A CA 1
ATOM 704 C C . PRO A 1 90 ? 64.161 -1.396 -52.977 1.00 43.06 90 PRO A C 1
ATOM 706 O O . PRO A 1 90 ? 64.943 -0.760 -53.669 1.00 43.06 90 PRO A O 1
ATOM 709 N N . GLU A 1 91 ? 63.621 -2.532 -53.421 1.00 43.75 91 GLU A N 1
ATOM 710 C CA . GLU A 1 91 ? 63.605 -2.813 -54.864 1.00 43.75 91 GLU A CA 1
ATOM 711 C C . GLU A 1 91 ? 62.595 -3.892 -55.268 1.00 43.75 91 GLU A C 1
ATOM 713 O O . GLU A 1 91 ? 62.471 -4.936 -54.636 1.00 43.75 91 GLU A O 1
ATOM 718 N N . SER A 1 92 ? 61.904 -3.626 -56.381 1.00 35.06 92 SER A N 1
ATOM 719 C CA . SER A 1 92 ? 60.833 -4.401 -57.033 1.00 35.06 92 SER A CA 1
ATOM 720 C C . SER A 1 92 ? 59.412 -4.273 -56.458 1.00 35.06 92 SER A C 1
ATOM 722 O O . SER A 1 92 ? 58.808 -5.214 -55.956 1.00 35.06 92 SER A O 1
ATOM 724 N N . ALA A 1 93 ? 58.805 -3.103 -56.665 1.00 32.22 93 ALA A N 1
ATOM 725 C CA . ALA A 1 93 ? 57.351 -3.014 -56.764 1.00 32.22 93 ALA A CA 1
ATOM 726 C C . ALA A 1 93 ? 56.889 -3.548 -58.138 1.00 32.22 93 ALA A C 1
ATOM 728 O O . ALA A 1 93 ? 57.296 -2.987 -59.159 1.00 32.22 93 ALA A O 1
ATOM 729 N N . PRO A 1 94 ? 56.008 -4.561 -58.221 1.00 39.91 94 PRO A N 1
ATOM 730 C CA . PRO A 1 94 ? 55.083 -4.655 -59.330 1.00 39.91 94 PRO A CA 1
ATOM 731 C C . PRO A 1 94 ? 53.904 -3.730 -59.024 1.00 39.91 94 PRO A C 1
ATOM 733 O O . PRO A 1 94 ? 53.156 -3.908 -58.065 1.00 39.91 94 PRO A O 1
ATOM 736 N N . THR A 1 95 ? 53.753 -2.706 -59.853 1.00 48.25 95 THR A N 1
ATOM 737 C CA . THR A 1 95 ? 52.563 -1.865 -59.905 1.00 48.25 95 THR A CA 1
ATOM 738 C C . THR A 1 95 ? 51.370 -2.720 -60.332 1.00 48.25 95 THR A C 1
ATOM 740 O O . THR A 1 95 ? 51.211 -3.017 -61.516 1.00 48.25 95 THR A O 1
ATOM 743 N N . SER A 1 96 ? 50.513 -3.105 -59.392 1.00 45.41 96 SER A N 1
ATOM 744 C CA . SER A 1 96 ? 49.111 -3.369 -59.702 1.00 45.41 96 SER A CA 1
ATOM 745 C C . SER A 1 96 ? 48.268 -2.447 -58.838 1.00 45.41 96 SER A C 1
ATOM 747 O O . SER A 1 96 ? 48.263 -2.587 -57.616 1.00 45.41 96 SER A O 1
ATOM 749 N N . GLU A 1 97 ? 47.577 -1.498 -59.468 1.00 49.16 97 GLU A N 1
ATOM 750 C CA . GLU A 1 97 ? 46.449 -0.805 -58.851 1.00 49.16 97 GLU A CA 1
ATOM 751 C C . GLU A 1 97 ? 45.446 -1.862 -58.379 1.00 49.16 97 GLU A C 1
ATOM 753 O O . GLU A 1 97 ? 44.709 -2.447 -59.174 1.00 49.16 97 GLU A O 1
ATOM 758 N N . VAL A 1 98 ? 45.429 -2.138 -57.077 1.00 46.78 98 VAL A N 1
ATOM 759 C CA . VAL A 1 98 ? 44.319 -2.857 -56.464 1.00 46.78 98 VAL A CA 1
ATOM 760 C C . VAL A 1 98 ? 43.239 -1.811 -56.226 1.00 46.78 98 VAL A C 1
ATOM 762 O O . VAL A 1 98 ? 43.359 -0.969 -55.337 1.00 46.78 98 VAL A O 1
ATOM 765 N N . LYS A 1 99 ? 42.200 -1.831 -57.068 1.00 48.50 99 LYS A N 1
ATOM 766 C CA . LYS A 1 99 ? 40.933 -1.145 -56.782 1.00 48.50 99 LYS A CA 1
ATOM 767 C C . LYS A 1 99 ? 40.493 -1.527 -55.359 1.00 48.50 99 LYS A C 1
ATOM 769 O O . LYS A 1 99 ? 40.575 -2.717 -55.047 1.00 48.50 99 LYS A O 1
ATOM 774 N N . PRO A 1 100 ? 40.011 -0.592 -54.516 1.00 46.06 100 PRO A N 1
ATOM 775 C CA . PRO A 1 100 ? 39.413 -0.962 -53.239 1.00 46.06 100 PRO A CA 1
ATOM 776 C C . PRO A 1 100 ? 38.325 -1.997 -53.518 1.00 46.06 100 PRO A C 1
ATOM 778 O O . PRO A 1 100 ? 37.442 -1.746 -54.339 1.00 46.06 100 PRO A O 1
ATOM 781 N N . ALA A 1 101 ? 38.437 -3.178 -52.914 1.00 51.75 101 ALA A N 1
ATOM 782 C CA . ALA A 1 101 ? 37.359 -4.145 -52.968 1.00 51.75 101 ALA A CA 1
ATOM 783 C C . ALA A 1 101 ? 36.147 -3.499 -52.287 1.00 51.75 101 ALA A C 1
ATOM 785 O O . ALA A 1 101 ? 36.230 -3.107 -51.123 1.00 51.75 101 ALA A O 1
ATOM 786 N N . GLU A 1 102 ? 35.047 -3.342 -53.023 1.00 53.16 102 GLU A N 1
ATOM 787 C CA . GLU A 1 102 ? 33.732 -3.160 -52.416 1.00 53.16 102 GLU A CA 1
ATOM 788 C C . GLU A 1 102 ? 33.493 -4.403 -51.554 1.00 53.16 102 GLU A C 1
ATOM 790 O O . GLU A 1 102 ? 33.290 -5.502 -52.067 1.00 53.16 102 GLU A O 1
ATOM 795 N N . PHE A 1 103 ? 33.645 -4.260 -50.238 1.00 55.31 103 PHE A N 1
ATOM 796 C CA . PHE A 1 103 ? 33.242 -5.303 -49.309 1.00 55.31 103 PHE A CA 1
ATOM 797 C C . PHE A 1 103 ? 31.717 -5.290 -49.272 1.00 55.31 103 PHE A C 1
ATOM 799 O O . PHE A 1 103 ? 31.125 -4.361 -48.725 1.00 55.31 103 PHE A O 1
ATOM 806 N N . ASP A 1 104 ? 31.093 -6.312 -49.856 1.00 60.44 104 ASP A N 1
ATOM 807 C CA . ASP A 1 104 ? 29.685 -6.612 -49.613 1.00 60.44 104 ASP A CA 1
ATOM 808 C C . ASP A 1 104 ? 29.529 -6.924 -48.121 1.00 60.44 104 ASP A C 1
ATOM 810 O O . ASP A 1 104 ? 29.872 -8.010 -47.643 1.00 60.44 104 ASP A O 1
ATOM 814 N N . ILE A 1 105 ? 29.081 -5.930 -47.356 1.00 65.44 105 ILE A N 1
ATOM 815 C CA . ILE A 1 105 ? 28.822 -6.081 -45.929 1.00 65.44 105 ILE A CA 1
ATOM 816 C C . ILE A 1 105 ? 27.545 -6.910 -45.816 1.00 65.44 105 ILE A C 1
ATOM 818 O O . ILE A 1 105 ? 26.453 -6.407 -46.077 1.00 65.44 105 ILE A O 1
ATOM 822 N N . VAL A 1 106 ? 27.676 -8.191 -45.469 1.00 77.69 106 VAL A N 1
ATOM 823 C CA . VAL A 1 106 ? 26.516 -9.022 -45.131 1.00 77.69 106 VAL A CA 1
ATOM 824 C C . VAL A 1 106 ? 25.868 -8.409 -43.882 1.00 77.69 106 VAL A C 1
ATOM 826 O O . VAL A 1 106 ? 26.562 -8.277 -42.868 1.00 77.69 106 VAL A O 1
ATOM 829 N N . PRO A 1 107 ? 24.589 -7.991 -43.935 1.00 79.75 107 PRO A N 1
ATOM 830 C CA . PRO A 1 107 ? 23.909 -7.430 -42.774 1.00 79.75 107 PRO A CA 1
ATOM 831 C C . PRO A 1 107 ? 23.836 -8.456 -41.641 1.00 79.75 107 PRO A C 1
ATOM 833 O O . PRO A 1 107 ? 23.640 -9.642 -41.897 1.00 79.75 107 PRO A O 1
ATOM 836 N N . LEU A 1 108 ? 23.989 -7.996 -40.398 1.00 86.38 108 LEU A N 1
ATOM 837 C CA . LEU A 1 108 ? 23.772 -8.838 -39.223 1.00 86.38 108 LEU A CA 1
ATOM 838 C C . LEU A 1 108 ? 22.292 -9.215 -39.124 1.00 86.38 108 LEU A C 1
ATOM 840 O O . LEU A 1 108 ? 21.425 -8.350 -39.257 1.00 86.38 108 LEU A O 1
ATOM 844 N N . GLU A 1 109 ? 22.015 -10.485 -38.847 1.00 90.00 109 GLU A N 1
ATOM 845 C CA . GLU A 1 109 ? 20.681 -10.962 -38.487 1.00 90.00 109 GLU A CA 1
ATOM 846 C C . GLU A 1 109 ? 20.553 -11.071 -36.959 1.00 90.00 109 GLU A C 1
ATOM 848 O O . GLU A 1 109 ? 21.544 -11.222 -36.246 1.00 90.00 109 GLU A O 1
ATOM 853 N N . ASP A 1 110 ? 19.329 -11.071 -36.428 1.00 88.88 110 ASP A N 1
ATOM 854 C CA . ASP A 1 110 ? 19.093 -11.148 -34.975 1.00 88.88 110 ASP A CA 1
ATOM 855 C C . ASP A 1 110 ? 19.727 -12.390 -34.317 1.00 88.88 110 ASP A C 1
ATOM 857 O O . ASP A 1 110 ? 20.220 -12.347 -33.188 1.00 88.88 110 ASP A O 1
ATOM 861 N N . GLN A 1 111 ? 19.789 -13.507 -35.046 1.00 90.81 111 GLN A N 1
ATOM 862 C CA . GLN A 1 111 ? 20.453 -14.729 -34.583 1.00 90.81 111 GLN A CA 1
ATOM 863 C C . GLN A 1 111 ? 21.978 -14.582 -34.438 1.00 90.81 111 GLN A C 1
ATOM 865 O O . GLN A 1 111 ? 22.613 -15.371 -33.734 1.00 90.81 111 GLN A O 1
ATOM 870 N N . ASP A 1 112 ? 22.586 -13.583 -35.077 1.00 93.38 112 ASP A N 1
ATOM 871 C CA . ASP A 1 112 ? 24.013 -13.301 -34.948 1.00 93.38 112 ASP A CA 1
ATOM 872 C C . ASP A 1 112 ? 24.334 -12.565 -33.646 1.00 93.38 112 ASP A C 1
ATOM 874 O O . ASP A 1 112 ? 25.432 -12.734 -33.107 1.00 93.38 112 ASP A O 1
ATOM 878 N N . CYS A 1 113 ? 23.379 -11.815 -33.088 1.00 92.88 113 CYS A N 1
ATOM 879 C CA . CYS A 1 113 ? 23.581 -10.978 -31.905 1.00 92.88 113 CYS A CA 1
ATOM 880 C C . CYS A 1 113 ? 24.064 -11.789 -30.694 1.00 92.88 113 CYS A C 1
ATOM 882 O O . CYS A 1 113 ? 24.954 -11.348 -29.964 1.00 92.88 113 CYS A O 1
ATOM 884 N N . THR A 1 114 ? 23.563 -13.016 -30.510 1.00 95.69 114 THR A N 1
ATOM 885 C CA . THR A 1 114 ? 23.956 -13.877 -29.378 1.00 95.69 114 THR A CA 1
ATOM 886 C C . THR A 1 114 ? 25.421 -14.310 -29.410 1.00 95.69 114 THR A C 1
ATOM 888 O O . THR A 1 114 ? 25.947 -14.721 -28.375 1.00 95.69 114 THR A O 1
ATOM 891 N N . LYS A 1 115 ? 26.090 -14.244 -30.570 1.00 94.88 115 LYS A N 1
ATOM 892 C CA . LYS A 1 115 ? 27.503 -14.628 -30.705 1.00 94.88 115 LYS A CA 1
ATOM 893 C C . LYS A 1 115 ? 28.423 -13.652 -29.963 1.00 94.88 115 LYS A C 1
ATOM 895 O O . LYS A 1 115 ? 29.481 -14.066 -29.499 1.00 94.88 115 LYS A O 1
ATOM 900 N N . CYS A 1 116 ? 28.002 -12.390 -29.825 1.00 94.69 116 CYS A N 1
ATOM 901 C CA . CYS A 1 116 ? 28.772 -11.320 -29.180 1.00 94.69 116 CYS A CA 1
ATOM 902 C C . CYS A 1 116 ? 28.088 -10.742 -27.930 1.00 94.69 116 CYS A C 1
ATOM 904 O O . CYS A 1 116 ? 28.775 -10.351 -26.989 1.00 94.69 116 CYS A O 1
ATOM 906 N N . HIS A 1 117 ? 26.752 -10.731 -27.877 1.00 94.94 117 HIS A N 1
ATOM 907 C CA . HIS A 1 117 ? 25.953 -10.209 -26.762 1.00 94.94 117 HIS A CA 1
ATOM 908 C C . HIS A 1 117 ? 25.119 -11.308 -26.072 1.00 94.94 117 HIS A C 1
ATOM 910 O O . HIS A 1 117 ? 23.901 -11.167 -25.943 1.00 94.94 117 HIS A O 1
ATOM 916 N N . PRO A 1 118 ? 25.735 -12.414 -25.604 1.00 96.00 118 PRO A N 1
ATOM 917 C CA . PRO A 1 118 ? 24.992 -13.561 -25.082 1.00 96.00 118 PRO A CA 1
ATOM 918 C C . PRO A 1 118 ? 24.142 -13.210 -23.853 1.00 96.00 118 PRO A C 1
ATOM 920 O O . PRO A 1 118 ? 23.056 -13.756 -23.691 1.00 96.00 118 PRO A O 1
ATOM 923 N N . TYR A 1 119 ? 24.601 -12.280 -23.009 1.00 96.50 119 TYR A N 1
ATOM 924 C CA . TYR A 1 119 ? 23.866 -11.861 -21.813 1.00 96.50 119 TYR A CA 1
ATOM 925 C C . TYR A 1 119 ? 22.650 -10.996 -22.145 1.00 96.50 119 TYR A C 1
ATOM 927 O O . TYR A 1 119 ? 21.571 -11.281 -21.653 1.00 96.50 119 TYR A O 1
ATOM 935 N N . ALA A 1 120 ? 22.783 -10.018 -23.046 1.00 94.69 120 ALA A N 1
ATOM 936 C CA . ALA A 1 120 ? 21.654 -9.192 -23.478 1.00 94.69 120 ALA A CA 1
ATOM 937 C C . ALA A 1 120 ? 20.556 -10.026 -24.152 1.00 94.69 120 ALA A C 1
ATOM 939 O O . ALA A 1 120 ? 19.376 -9.866 -23.851 1.00 94.69 120 ALA A O 1
ATOM 940 N N . VAL A 1 121 ? 20.950 -10.962 -25.024 1.00 95.25 121 VAL A N 1
ATOM 941 C CA . VAL A 1 121 ? 20.006 -11.884 -25.669 1.00 95.25 121 VAL A CA 1
ATOM 942 C C . VAL A 1 121 ? 19.334 -12.786 -24.634 1.00 95.25 121 VAL A C 1
ATOM 944 O O . VAL A 1 121 ? 18.123 -12.991 -24.693 1.00 95.25 121 VAL A O 1
ATOM 947 N N . LYS A 1 122 ? 20.093 -13.302 -23.659 1.00 95.75 122 LYS A N 1
ATOM 948 C CA . LYS A 1 122 ? 19.531 -14.072 -22.542 1.00 95.75 122 LYS A CA 1
ATOM 949 C C . LYS A 1 122 ? 18.523 -13.243 -21.747 1.00 95.75 122 LYS A C 1
ATOM 951 O O . LYS A 1 122 ? 17.429 -13.729 -21.484 1.00 95.75 122 LYS A O 1
ATOM 956 N N . ASP A 1 123 ? 18.867 -12.005 -21.418 1.00 95.94 123 ASP A N 1
ATOM 957 C CA . ASP A 1 123 ? 18.020 -11.110 -20.642 1.00 95.94 123 ASP A CA 1
ATOM 958 C C . ASP A 1 123 ? 16.701 -10.806 -21.350 1.00 95.94 123 ASP A C 1
ATOM 960 O O . ASP A 1 123 ? 15.649 -10.962 -20.737 1.00 95.94 123 ASP A O 1
ATOM 964 N N . ILE A 1 124 ? 16.729 -10.473 -22.645 1.00 94.75 124 ILE A N 1
ATOM 965 C CA . ILE A 1 124 ? 15.499 -10.278 -23.423 1.00 94.75 124 ILE A CA 1
ATOM 966 C C . ILE A 1 124 ? 14.673 -11.565 -23.422 1.00 94.75 124 ILE A C 1
ATOM 968 O O . ILE A 1 124 ? 13.496 -11.537 -23.063 1.00 94.75 124 ILE A O 1
ATOM 972 N N . ASN A 1 125 ? 15.276 -12.706 -23.753 1.00 94.06 125 ASN A N 1
ATOM 973 C CA . ASN A 1 125 ? 14.556 -13.977 -23.852 1.00 94.06 125 ASN A CA 1
ATOM 974 C C . ASN A 1 125 ? 13.920 -14.421 -22.526 1.00 94.06 125 ASN A C 1
ATOM 976 O O . ASN A 1 125 ? 12.837 -15.001 -22.529 1.00 94.06 125 ASN A O 1
ATOM 980 N N . GLU A 1 126 ? 14.574 -14.162 -21.395 1.00 95.56 126 GLU A N 1
ATOM 981 C CA . GLU A 1 126 ? 14.082 -14.576 -20.078 1.00 95.56 126 GLU A CA 1
ATOM 982 C C . GLU A 1 126 ? 13.167 -13.523 -19.433 1.00 95.56 126 GLU A C 1
ATOM 984 O O . GLU A 1 126 ? 12.213 -13.883 -18.745 1.00 95.56 126 GLU A O 1
ATOM 989 N N . ARG A 1 127 ? 13.447 -12.231 -19.647 1.00 95.06 127 ARG A N 1
ATOM 990 C CA . ARG A 1 127 ? 12.913 -11.110 -18.849 1.00 95.06 127 ARG A CA 1
ATOM 991 C C . ARG A 1 127 ? 12.499 -9.876 -19.663 1.00 95.06 127 ARG A C 1
ATOM 993 O O . ARG A 1 127 ? 11.994 -8.910 -19.098 1.00 95.06 127 ARG A O 1
ATOM 1000 N N . GLY A 1 128 ? 12.654 -9.895 -20.984 1.00 93.56 128 GLY A N 1
ATOM 1001 C CA . GLY A 1 128 ? 12.342 -8.774 -21.882 1.00 93.56 128 GLY A CA 1
ATOM 1002 C C . GLY A 1 128 ? 10.860 -8.409 -21.987 1.00 93.56 128 GLY A C 1
ATOM 1003 O O . GLY A 1 128 ? 10.523 -7.356 -22.528 1.00 93.56 128 GLY A O 1
ATOM 1004 N N . GLY A 1 129 ? 9.953 -9.250 -21.481 1.00 93.38 129 GLY A N 1
ATOM 1005 C CA . GLY A 1 129 ? 8.515 -8.998 -21.551 1.00 93.38 129 GLY A CA 1
ATOM 1006 C C . GLY A 1 129 ? 8.056 -8.799 -22.998 1.00 93.38 129 GLY A C 1
ATOM 1007 O O . GLY A 1 129 ? 8.349 -9.617 -23.866 1.00 93.38 129 GLY A O 1
ATOM 1008 N N . LEU A 1 130 ? 7.363 -7.692 -23.279 1.00 91.44 130 LEU A N 1
ATOM 1009 C CA . LEU A 1 130 ? 6.889 -7.382 -24.635 1.00 91.44 130 LEU A CA 1
ATOM 1010 C C . LEU A 1 130 ? 8.028 -7.097 -25.628 1.00 91.44 130 LEU A C 1
ATOM 1012 O O . LEU A 1 130 ? 7.846 -7.309 -26.828 1.00 91.44 130 LEU A O 1
ATOM 1016 N N . HIS A 1 131 ? 9.218 -6.709 -25.154 1.00 92.38 131 HIS A N 1
ATOM 1017 C CA . HIS A 1 131 ? 10.382 -6.498 -26.020 1.00 92.38 131 HIS A CA 1
ATOM 1018 C C . HIS A 1 131 ? 10.949 -7.808 -26.593 1.00 92.38 131 HIS A C 1
ATOM 1020 O O . HIS A 1 131 ? 11.798 -7.776 -27.471 1.00 92.38 131 HIS A O 1
ATOM 1026 N N . GLN A 1 132 ? 10.465 -8.978 -26.168 1.00 93.19 132 GLN A N 1
ATOM 1027 C CA . GLN A 1 132 ? 10.803 -10.247 -26.828 1.00 93.19 132 GLN A CA 1
ATOM 1028 C C . GLN A 1 132 ? 10.269 -10.342 -28.260 1.00 93.19 132 GLN A C 1
ATOM 1030 O O . GLN A 1 132 ? 10.732 -11.171 -29.037 1.00 93.19 132 GLN A O 1
ATOM 1035 N N . SER A 1 133 ? 9.255 -9.536 -28.589 1.00 91.06 133 SER A N 1
ATOM 1036 C CA . SER A 1 133 ? 8.598 -9.558 -29.898 1.00 91.06 133 SER A CA 1
ATOM 1037 C C . SER A 1 133 ? 9.213 -8.608 -30.924 1.00 91.06 133 SER A C 1
ATOM 1039 O O . SER A 1 133 ? 8.842 -8.690 -32.093 1.00 91.06 133 SER A O 1
ATOM 1041 N N . ILE A 1 134 ? 10.133 -7.737 -30.499 1.00 90.31 134 ILE A N 1
ATOM 1042 C CA . ILE A 1 134 ? 10.846 -6.814 -31.385 1.00 90.31 134 ILE A CA 1
ATOM 1043 C C . ILE A 1 134 ? 12.193 -7.409 -31.777 1.00 90.31 134 ILE A C 1
ATOM 1045 O O . ILE A 1 134 ? 12.860 -8.062 -30.968 1.00 90.31 134 ILE A O 1
ATOM 1049 N N . GLY A 1 135 ? 12.589 -7.180 -33.023 1.00 90.88 135 GLY A N 1
ATOM 1050 C CA . GLY A 1 135 ? 13.893 -7.614 -33.502 1.00 90.88 135 GLY A CA 1
ATOM 1051 C C . GLY A 1 135 ? 15.037 -6.845 -32.837 1.00 90.88 135 GLY A C 1
ATOM 1052 O O . GLY A 1 135 ? 14.894 -5.677 -32.464 1.00 90.88 135 GLY A O 1
ATOM 1053 N N . CYS A 1 136 ? 16.212 -7.465 -32.732 1.00 91.88 136 CYS A N 1
ATOM 1054 C CA . CYS A 1 136 ? 17.401 -6.817 -32.162 1.00 91.88 136 CYS A CA 1
ATOM 1055 C C . CYS A 1 136 ? 17.752 -5.555 -32.958 1.00 91.88 136 CYS A C 1
ATOM 1057 O O . CYS A 1 136 ? 18.030 -4.508 -32.378 1.00 91.88 136 CYS A O 1
ATOM 1059 N N . SER A 1 137 ? 17.678 -5.647 -34.285 1.00 90.19 137 SER A N 1
ATOM 1060 C CA . SER A 1 137 ? 17.919 -4.543 -35.225 1.00 90.19 137 SER A CA 1
ATOM 1061 C C . SER A 1 137 ? 16.795 -3.497 -35.291 1.00 90.19 137 SER A C 1
ATOM 1063 O O . SER A 1 137 ? 17.010 -2.408 -35.817 1.00 90.19 137 SER A O 1
ATOM 1065 N N . GLU A 1 138 ? 15.617 -3.777 -34.725 1.00 89.25 138 GLU A N 1
ATOM 1066 C CA . GLU A 1 138 ? 14.513 -2.808 -34.639 1.00 89.25 138 GLU A CA 1
ATOM 1067 C C . GLU A 1 138 ? 14.725 -1.806 -33.494 1.00 89.25 138 GLU A C 1
ATOM 1069 O O . GLU A 1 138 ? 14.252 -0.672 -33.561 1.00 89.25 138 GLU A O 1
ATOM 1074 N N . CYS A 1 139 ? 15.490 -2.203 -32.471 1.00 89.56 139 CYS A N 1
ATOM 1075 C CA . CYS A 1 139 ? 15.948 -1.327 -31.393 1.00 89.56 139 CYS A CA 1
ATOM 1076 C C . CYS A 1 139 ? 17.414 -0.898 -31.576 1.00 89.56 139 CYS A C 1
ATOM 1078 O O . CYS A 1 139 ? 17.774 0.214 -31.224 1.00 89.56 139 CYS A O 1
ATOM 1080 N N . HIS A 1 140 ? 18.276 -1.733 -32.158 1.00 91.44 140 HIS A N 1
ATOM 1081 C CA . HIS A 1 140 ? 19.665 -1.387 -32.461 1.00 91.44 140 HIS A CA 1
ATOM 1082 C C . HIS A 1 140 ? 19.832 -1.006 -33.934 1.00 91.44 140 HIS A C 1
ATOM 1084 O O . HIS A 1 140 ? 20.308 -1.799 -34.745 1.00 91.44 140 HIS A O 1
ATOM 1090 N N . LEU A 1 141 ? 19.461 0.233 -34.263 1.00 88.25 141 LEU A N 1
ATOM 1091 C CA . LEU A 1 141 ? 19.463 0.768 -35.631 1.00 88.25 141 LEU A CA 1
ATOM 1092 C C . LEU A 1 141 ? 20.874 0.876 -36.232 1.00 88.25 141 LEU A C 1
ATOM 1094 O O . LEU A 1 141 ? 21.044 0.855 -37.450 1.00 88.25 141 LEU A O 1
ATOM 1098 N N . GLU A 1 142 ? 21.892 0.992 -35.375 1.00 88.19 142 GLU A N 1
ATOM 1099 C CA . GLU A 1 142 ? 23.297 1.101 -35.763 1.00 88.19 142 GLU A CA 1
ATOM 1100 C C . GLU A 1 142 ? 24.187 0.182 -34.915 1.00 88.19 142 GLU A C 1
ATOM 1102 O O . GLU A 1 142 ? 24.015 0.080 -33.698 1.00 88.19 142 GLU A O 1
ATOM 1107 N N . HIS A 1 143 ? 25.218 -0.406 -35.530 1.00 86.56 143 HIS A N 1
ATOM 1108 C CA . HIS A 1 143 ? 26.227 -1.213 -34.840 1.00 86.56 143 HIS A CA 1
ATOM 1109 C C . HIS A 1 143 ? 27.629 -0.581 -34.969 1.00 86.56 143 HIS A C 1
ATOM 1111 O O . HIS A 1 143 ? 28.042 -0.241 -36.082 1.00 86.56 143 HIS A O 1
ATOM 1117 N N . PRO A 1 144 ? 28.416 -0.439 -33.884 1.00 83.75 144 PRO A N 1
ATOM 1118 C CA . PRO A 1 144 ? 29.789 0.065 -33.970 1.00 83.75 144 PRO A CA 1
ATOM 1119 C C . PRO A 1 144 ? 30.695 -0.802 -34.874 1.00 83.75 144 PRO A C 1
ATOM 1121 O O . PRO A 1 144 ? 30.541 -2.026 -34.885 1.00 83.75 144 PRO A O 1
ATOM 1124 N N . PRO A 1 145 ? 31.657 -0.219 -35.621 1.00 83.19 145 PRO A N 1
ATOM 1125 C CA . PRO A 1 145 ? 32.001 1.205 -35.690 1.00 83.19 145 PRO A CA 1
ATOM 1126 C C . PRO A 1 145 ? 31.150 2.013 -36.687 1.00 83.19 145 PRO A C 1
ATOM 1128 O O . PRO A 1 145 ? 31.409 3.202 -36.859 1.00 83.19 145 PRO A O 1
ATOM 1131 N N . LEU A 1 146 ? 30.172 1.393 -37.360 1.00 81.69 146 LEU A N 1
ATOM 1132 C CA . LEU A 1 146 ? 29.375 2.036 -38.415 1.00 81.69 146 LEU A CA 1
ATOM 1133 C C . LEU A 1 146 ? 28.478 3.158 -37.880 1.00 81.69 146 LEU A C 1
ATOM 1135 O O . LEU A 1 146 ? 28.142 4.074 -38.625 1.00 81.69 146 LEU A O 1
ATOM 1139 N N . GLY A 1 147 ? 28.147 3.115 -36.591 1.00 80.69 147 GLY A N 1
ATOM 1140 C CA . GLY A 1 147 ? 27.394 4.159 -35.918 1.00 80.69 147 GLY A CA 1
ATOM 1141 C C . GLY A 1 147 ? 27.681 4.238 -34.423 1.00 80.69 147 GLY A C 1
ATOM 1142 O O . GLY A 1 147 ? 28.412 3.416 -33.861 1.00 80.69 147 GLY A O 1
ATOM 1143 N N . LYS A 1 148 ? 27.144 5.285 -33.797 1.00 80.44 148 LYS A N 1
ATOM 1144 C CA . LYS A 1 148 ? 27.333 5.600 -32.367 1.00 80.44 148 LYS A CA 1
ATOM 1145 C C . LYS A 1 148 ? 26.011 5.765 -31.622 1.00 80.44 148 LYS A C 1
ATOM 1147 O O . LYS A 1 148 ? 26.023 5.772 -30.396 1.00 80.44 148 LYS A O 1
ATOM 1152 N N . ASN A 1 149 ? 24.898 5.882 -32.344 1.00 79.62 149 ASN A N 1
ATOM 1153 C CA . ASN A 1 149 ? 23.576 6.097 -31.774 1.00 79.62 149 ASN A CA 1
ATOM 1154 C C . ASN A 1 149 ? 22.718 4.873 -32.073 1.00 79.62 149 ASN A C 1
ATOM 1156 O O . ASN A 1 149 ? 21.803 4.908 -32.888 1.00 79.62 149 ASN A O 1
ATOM 1160 N N . SER A 1 150 ? 23.070 3.765 -31.427 1.00 80.75 150 SER A N 1
ATOM 1161 C CA . SER A 1 150 ? 22.457 2.472 -31.706 1.00 80.75 150 SER A CA 1
ATOM 1162 C C . SER A 1 150 ? 20.991 2.405 -31.296 1.00 80.75 150 SER A C 1
ATOM 1164 O O . SER A 1 150 ? 20.232 1.739 -31.980 1.00 80.75 150 SER A O 1
ATOM 1166 N N . ILE A 1 151 ? 20.600 3.068 -30.204 1.00 86.69 151 ILE A N 1
ATOM 1167 C CA . ILE A 1 151 ? 19.288 2.889 -29.567 1.00 86.69 151 ILE A CA 1
ATOM 1168 C C . ILE A 1 151 ? 18.414 4.135 -29.815 1.00 86.69 151 ILE A C 1
ATOM 1170 O O . ILE A 1 151 ? 18.854 5.239 -29.478 1.00 86.69 151 ILE A O 1
ATOM 1174 N N . PRO A 1 152 ? 17.199 3.997 -30.386 1.00 87.75 152 PRO A N 1
ATOM 1175 C CA . PRO A 1 152 ? 16.262 5.098 -30.570 1.00 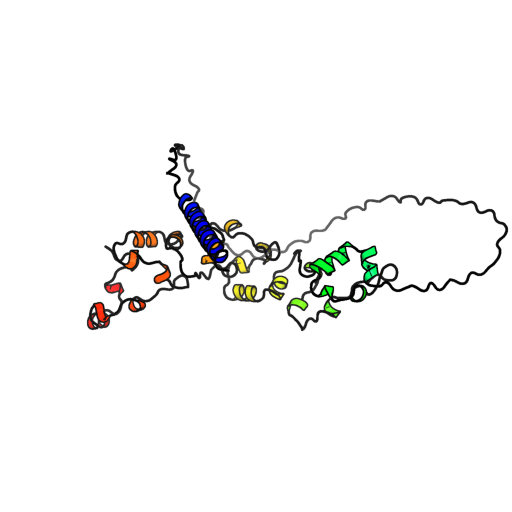87.75 152 PRO A CA 1
ATOM 1176 C C . PRO A 1 152 ? 15.722 5.609 -29.230 1.00 87.75 152 PRO A C 1
ATOM 1178 O O . PRO A 1 152 ? 15.858 4.969 -28.186 1.00 87.75 152 PRO A O 1
ATOM 1181 N N . THR A 1 153 ? 15.057 6.765 -29.245 1.00 90.00 153 THR A N 1
ATOM 1182 C CA . THR A 1 153 ? 14.333 7.224 -28.054 1.00 90.00 153 THR A CA 1
ATOM 1183 C C . THR A 1 153 ? 13.134 6.314 -27.784 1.00 90.00 153 THR A C 1
ATOM 1185 O O . THR A 1 153 ? 12.454 5.873 -28.710 1.00 90.00 153 THR A O 1
ATOM 1188 N N . CYS A 1 154 ? 12.834 6.062 -26.507 1.00 91.38 154 CYS A N 1
ATOM 1189 C CA . CYS A 1 154 ? 11.699 5.221 -26.106 1.00 91.38 154 CYS A CA 1
ATOM 1190 C C . CYS A 1 154 ? 10.364 5.745 -26.671 1.00 91.38 154 CYS A C 1
ATOM 1192 O O . CYS A 1 154 ? 9.498 4.960 -27.049 1.00 91.38 154 CYS A O 1
ATOM 1194 N N . GLU A 1 155 ? 10.239 7.071 -26.794 1.00 90.88 155 GLU A N 1
ATOM 1195 C CA . GLU A 1 155 ? 9.070 7.782 -27.333 1.00 90.88 155 GLU A CA 1
ATOM 1196 C C . GLU A 1 155 ? 8.749 7.424 -28.797 1.00 90.88 155 GLU A C 1
ATOM 1198 O O . GLU A 1 155 ? 7.630 7.647 -29.246 1.00 90.88 155 GLU A O 1
ATOM 1203 N N . MET A 1 156 ? 9.690 6.842 -29.555 1.00 90.25 156 MET A N 1
ATOM 1204 C CA . MET A 1 156 ? 9.412 6.377 -30.923 1.00 90.25 156 MET A CA 1
ATOM 1205 C C . MET A 1 156 ? 8.422 5.207 -30.967 1.00 90.25 156 MET A C 1
ATOM 1207 O O . MET A 1 156 ? 7.782 4.999 -31.996 1.00 90.25 156 MET A O 1
ATOM 1211 N N . CYS A 1 157 ? 8.318 4.443 -29.877 1.00 91.50 157 CYS A N 1
ATOM 1212 C CA . CYS A 1 157 ? 7.413 3.296 -29.764 1.00 91.50 157 CYS A CA 1
ATOM 1213 C C . CYS A 1 157 ? 6.420 3.427 -28.597 1.00 91.50 157 CYS A C 1
ATOM 1215 O O . CYS A 1 157 ? 5.339 2.852 -28.665 1.00 91.50 157 CYS A O 1
ATOM 1217 N N . HIS A 1 158 ? 6.763 4.174 -27.543 1.00 91.56 158 HIS A N 1
ATOM 1218 C CA . HIS A 1 158 ? 5.900 4.431 -26.388 1.00 91.56 158 HIS A CA 1
ATOM 1219 C C . HIS A 1 158 ? 5.346 5.859 -26.434 1.00 91.56 158 HIS A C 1
ATOM 1221 O O . HIS A 1 158 ? 6.028 6.804 -26.033 1.00 91.56 158 HIS A O 1
ATOM 1227 N N . ASP A 1 159 ? 4.112 6.024 -26.914 1.00 91.06 159 ASP A N 1
ATOM 1228 C CA . ASP A 1 159 ? 3.492 7.342 -27.070 1.00 91.06 159 ASP A CA 1
ATOM 1229 C C . ASP A 1 159 ? 3.055 7.936 -25.721 1.00 91.06 159 ASP A C 1
ATOM 1231 O O . ASP A 1 159 ? 2.396 7.287 -24.909 1.00 91.06 159 ASP A O 1
ATOM 1235 N N . SER A 1 160 ? 3.368 9.211 -25.479 1.00 88.19 160 SER A N 1
ATOM 1236 C CA . SER A 1 160 ? 3.023 9.905 -24.227 1.00 88.19 160 SER A CA 1
ATOM 1237 C C . SER A 1 160 ? 1.512 10.022 -23.957 1.00 88.19 160 SER A C 1
ATOM 1239 O O . SER A 1 160 ? 1.097 10.279 -22.823 1.00 88.19 160 SER A O 1
ATOM 1241 N N . GLY A 1 161 ? 0.687 9.865 -24.991 1.00 88.25 161 GLY A N 1
ATOM 1242 C CA . GLY A 1 161 ? -0.769 9.854 -24.929 1.00 88.25 161 GLY A CA 1
ATOM 1243 C C . GLY A 1 161 ? -1.369 8.509 -24.518 1.00 88.25 161 GLY A C 1
ATOM 1244 O O . GLY A 1 161 ? -2.509 8.493 -24.053 1.00 88.25 161 GLY A O 1
ATOM 1245 N N . ASP A 1 162 ? -0.621 7.406 -24.622 1.00 89.62 162 ASP A N 1
ATOM 1246 C CA . ASP A 1 162 ? -1.124 6.067 -24.282 1.00 89.62 162 ASP A CA 1
ATOM 1247 C C . ASP A 1 162 ? -1.214 5.844 -22.765 1.00 89.62 162 ASP A C 1
ATOM 1249 O O . ASP A 1 162 ? -2.089 5.120 -22.283 1.00 89.62 162 ASP A O 1
ATOM 1253 N N . ALA A 1 163 ? -0.335 6.484 -21.987 1.00 88.81 163 ALA A N 1
ATOM 1254 C CA . ALA A 1 163 ? -0.360 6.430 -20.529 1.00 88.81 163 ALA A CA 1
ATOM 1255 C C . ALA A 1 163 ? 0.298 7.663 -19.898 1.00 88.81 163 ALA A C 1
ATOM 1257 O O . ALA A 1 163 ? 1.323 8.150 -20.370 1.00 88.81 163 ALA A O 1
ATOM 1258 N N . THR A 1 164 ? -0.219 8.107 -18.744 1.00 87.94 164 THR A N 1
ATOM 1259 C CA . THR A 1 164 ? 0.390 9.192 -17.948 1.00 87.94 164 THR A CA 1
ATOM 1260 C C . THR A 1 164 ? 1.856 8.916 -17.629 1.00 87.94 164 THR A C 1
ATOM 1262 O O . THR A 1 164 ? 2.668 9.834 -17.681 1.00 87.94 164 THR A O 1
ATOM 1265 N N . HIS A 1 165 ? 2.197 7.651 -17.379 1.00 90.19 165 HIS A N 1
ATOM 1266 C CA . HIS A 1 165 ? 3.560 7.188 -17.142 1.00 90.19 165 HIS A CA 1
ATOM 1267 C C . HIS A 1 165 ? 4.532 7.544 -18.272 1.00 90.19 165 HIS A C 1
ATOM 1269 O O . HIS A 1 165 ? 5.629 8.007 -17.993 1.00 90.19 165 HIS A O 1
ATOM 1275 N N . TYR A 1 166 ? 4.126 7.453 -19.538 1.00 91.19 166 TYR A N 1
ATOM 1276 C CA . TYR A 1 166 ? 5.004 7.762 -20.673 1.00 91.19 166 TYR A CA 1
ATOM 1277 C C . TYR A 1 166 ? 5.347 9.257 -20.812 1.00 91.19 166 TYR A C 1
ATOM 1279 O O . TYR A 1 166 ? 6.140 9.634 -21.670 1.00 91.19 166 TYR A O 1
ATOM 1287 N N . ASN A 1 167 ? 4.805 10.122 -19.947 1.00 89.00 167 ASN A N 1
ATOM 1288 C CA . ASN A 1 167 ? 5.203 11.528 -19.866 1.00 89.00 167 ASN A CA 1
ATOM 1289 C C . ASN A 1 167 ? 6.459 11.754 -19.009 1.00 89.00 167 ASN A C 1
ATOM 1291 O O . ASN A 1 167 ? 7.026 12.852 -19.056 1.00 89.00 167 ASN A O 1
ATOM 1295 N N . ILE A 1 168 ? 6.906 10.757 -18.234 1.00 87.25 168 ILE A N 1
ATOM 1296 C CA . ILE A 1 168 ? 8.137 10.878 -17.447 1.00 87.25 168 ILE A CA 1
ATOM 1297 C C . ILE A 1 168 ? 9.365 10.865 -18.361 1.00 87.25 168 ILE A C 1
ATOM 1299 O O . ILE A 1 168 ? 9.378 10.243 -19.423 1.00 87.25 168 ILE A O 1
ATOM 1303 N N . LYS A 1 169 ? 10.416 11.569 -17.945 1.00 85.38 169 LYS A N 1
ATOM 1304 C CA . LYS A 1 169 ? 11.705 11.588 -18.646 1.00 85.38 169 LYS A CA 1
ATOM 1305 C C . LYS A 1 169 ? 12.679 10.615 -17.988 1.00 85.38 169 LYS A C 1
ATOM 1307 O O . LYS A 1 169 ? 12.448 10.175 -16.869 1.00 85.38 169 LYS A O 1
ATOM 1312 N N . ASN A 1 170 ? 13.778 10.311 -18.683 1.00 85.88 170 ASN A N 1
ATOM 1313 C CA . ASN A 1 170 ? 14.847 9.438 -18.185 1.00 85.88 170 ASN A CA 1
ATOM 1314 C C . ASN A 1 170 ? 14.366 8.003 -17.876 1.00 85.88 170 ASN A C 1
ATOM 1316 O O . ASN A 1 170 ? 14.550 7.496 -16.776 1.00 85.88 170 ASN A O 1
ATOM 1320 N N . CYS A 1 171 ? 13.726 7.342 -18.850 1.00 87.81 171 CYS A N 1
ATOM 1321 C CA . CYS A 1 171 ? 13.107 6.016 -18.694 1.00 87.81 171 CYS A CA 1
ATOM 1322 C C . CYS A 1 171 ? 14.072 4.956 -18.127 1.00 87.81 171 CYS A C 1
ATOM 1324 O O . CYS A 1 171 ? 13.670 4.079 -17.365 1.00 87.81 171 CYS A O 1
ATOM 1326 N N . ASN A 1 172 ? 15.356 5.067 -18.468 1.00 87.38 172 ASN A N 1
ATOM 1327 C CA . ASN A 1 172 ? 16.443 4.200 -18.018 1.00 87.38 172 ASN A CA 1
ATOM 1328 C C . ASN A 1 172 ? 16.894 4.431 -16.566 1.00 87.38 172 ASN A C 1
ATOM 1330 O O . ASN A 1 172 ? 17.730 3.679 -16.079 1.00 87.38 172 ASN A O 1
ATOM 1334 N N . ALA A 1 173 ? 16.349 5.429 -15.865 1.00 85.12 173 ALA A N 1
ATOM 1335 C CA . ALA A 1 173 ? 16.509 5.551 -14.414 1.00 85.12 173 ALA A CA 1
ATOM 1336 C C . ALA A 1 173 ? 15.726 4.485 -13.639 1.00 85.12 173 ALA A C 1
ATOM 1338 O O . ALA A 1 173 ? 15.997 4.267 -12.464 1.00 85.12 173 ALA A O 1
ATOM 1339 N N . CYS A 1 174 ? 14.726 3.875 -14.282 1.00 86.38 174 CYS A N 1
ATOM 1340 C CA . CYS A 1 174 ? 13.880 2.843 -13.687 1.00 86.38 174 CYS A CA 1
ATOM 1341 C C . CYS A 1 174 ? 13.932 1.544 -14.497 1.00 86.38 174 CYS A C 1
ATOM 1343 O O . CYS A 1 174 ? 13.998 0.463 -13.925 1.00 86.38 174 CYS A O 1
ATOM 1345 N N . HIS A 1 175 ? 13.893 1.639 -15.828 1.00 89.44 175 HIS A N 1
ATOM 1346 C CA . HIS A 1 175 ? 13.764 0.489 -16.717 1.00 89.44 175 HIS A CA 1
ATOM 1347 C C . HIS A 1 175 ? 15.090 0.097 -17.362 1.00 89.44 175 HIS A C 1
ATOM 1349 O O . HIS A 1 175 ? 15.788 0.927 -17.942 1.00 89.44 175 HIS A O 1
ATOM 1355 N N . TYR A 1 176 ? 15.373 -1.200 -17.403 1.00 90.50 176 TYR A N 1
ATOM 1356 C CA . TYR A 1 176 ? 16.441 -1.735 -18.241 1.00 90.50 176 TYR A CA 1
ATOM 135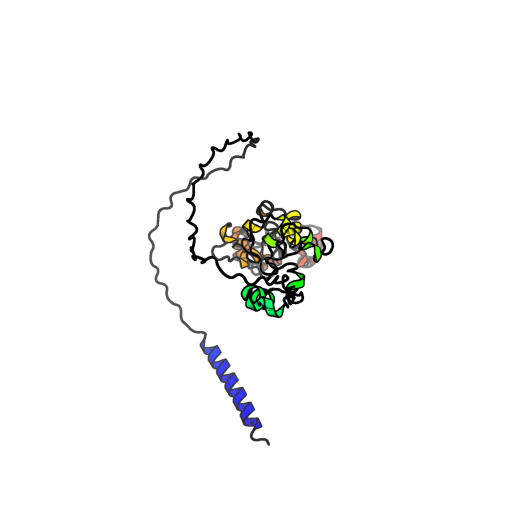7 C C . TYR A 1 176 ? 15.871 -2.166 -19.599 1.00 90.50 176 TYR A C 1
ATOM 1359 O O . TYR A 1 176 ? 14.980 -3.011 -19.628 1.00 90.50 176 TYR A O 1
ATOM 1367 N N . PRO A 1 177 ? 16.369 -1.662 -20.745 1.00 90.50 177 PRO A N 1
ATOM 1368 C CA . PRO A 1 177 ? 15.765 -1.939 -22.056 1.00 90.50 177 PRO A CA 1
ATOM 1369 C C . PRO A 1 177 ? 15.617 -3.429 -22.407 1.00 90.50 177 PRO A C 1
ATOM 1371 O O . PRO A 1 177 ? 14.673 -3.806 -23.100 1.00 90.50 177 PRO A O 1
ATOM 1374 N N . HIS A 1 178 ? 16.522 -4.277 -21.907 1.00 93.31 178 HIS A N 1
ATOM 1375 C CA . HIS A 1 178 ? 16.511 -5.725 -22.137 1.00 93.31 178 HIS A CA 1
ATOM 1376 C C . HIS A 1 178 ? 15.663 -6.519 -21.132 1.00 93.31 178 HIS A C 1
ATOM 1378 O O . HIS A 1 178 ? 15.400 -7.693 -21.362 1.00 93.31 178 HIS A O 1
ATOM 1384 N N . TYR A 1 179 ? 15.237 -5.905 -20.030 1.00 93.44 179 TYR A N 1
ATOM 1385 C CA . TYR A 1 179 ? 14.389 -6.519 -19.005 1.00 93.44 179 TYR A CA 1
ATOM 1386 C C . TYR A 1 179 ? 13.546 -5.444 -18.303 1.00 93.44 179 TYR A C 1
ATOM 1388 O O . TYR A 1 179 ? 13.687 -5.203 -17.105 1.00 93.44 179 TYR A O 1
ATOM 1396 N N . PRO A 1 180 ? 12.661 -4.758 -19.047 1.00 89.75 180 PRO A N 1
ATOM 1397 C CA . PRO A 1 180 ? 12.078 -3.486 -18.623 1.00 89.75 180 PRO A CA 1
ATOM 1398 C C . PRO A 1 180 ? 11.199 -3.592 -17.376 1.00 89.75 180 PRO A C 1
ATOM 1400 O O . PRO A 1 180 ? 10.943 -2.589 -16.727 1.00 89.75 180 PRO A O 1
ATOM 1403 N N . THR A 1 181 ? 10.710 -4.777 -17.016 1.00 87.50 181 THR A N 1
ATOM 1404 C CA . THR A 1 181 ? 9.830 -4.948 -15.851 1.00 87.50 181 THR A CA 1
ATOM 1405 C C . THR A 1 181 ? 10.572 -5.136 -14.533 1.00 87.50 181 THR A C 1
ATOM 1407 O O . THR A 1 181 ? 9.960 -4.997 -13.473 1.00 87.50 181 THR A O 1
ATOM 1410 N N . GLU A 1 182 ? 11.853 -5.486 -14.587 1.00 87.38 182 GLU A N 1
ATOM 1411 C CA . GLU A 1 182 ? 12.715 -5.505 -13.411 1.00 87.38 182 GLU A CA 1
ATOM 1412 C C . GLU A 1 182 ? 13.347 -4.123 -13.287 1.00 87.38 182 GLU A C 1
ATOM 1414 O O . GLU A 1 182 ? 13.922 -3.603 -14.241 1.00 87.38 182 GLU A O 1
ATOM 1419 N N . MET A 1 183 ? 13.150 -3.498 -12.130 1.00 81.88 183 MET A N 1
ATOM 1420 C CA . MET A 1 183 ? 13.520 -2.110 -11.895 1.00 81.88 183 MET A CA 1
ATOM 1421 C C . MET A 1 183 ? 14.306 -2.027 -10.601 1.00 81.88 183 MET A C 1
ATOM 1423 O O . MET A 1 183 ? 13.883 -2.574 -9.582 1.00 81.88 183 MET A O 1
ATOM 1427 N N . GLU A 1 184 ? 15.412 -1.303 -10.655 1.00 76.56 184 GLU A N 1
ATOM 1428 C CA . GLU A 1 184 ? 16.128 -0.837 -9.478 1.00 76.56 184 GLU A CA 1
ATOM 1429 C C . GLU A 1 184 ? 15.946 0.674 -9.431 1.00 76.56 184 GLU A C 1
ATOM 1431 O O . GLU A 1 184 ? 16.098 1.365 -10.440 1.00 76.56 184 GLU A O 1
ATOM 1436 N N . PHE A 1 185 ? 15.536 1.183 -8.276 1.00 73.62 185 PHE A N 1
ATOM 1437 C CA . PHE A 1 185 ? 15.309 2.606 -8.115 1.00 73.62 185 PHE A CA 1
ATOM 1438 C C . PHE A 1 185 ? 16.641 3.312 -7.864 1.00 73.62 185 PHE A C 1
ATOM 1440 O O . PHE A 1 185 ? 17.334 3.025 -6.891 1.00 73.62 185 PHE A O 1
ATOM 1447 N N . GLY A 1 186 ? 16.997 4.241 -8.755 1.00 66.94 186 GLY A N 1
ATOM 1448 C CA . GLY A 1 186 ? 17.964 5.292 -8.443 1.00 66.94 186 GLY A CA 1
ATOM 1449 C C . GLY A 1 186 ? 17.345 6.367 -7.542 1.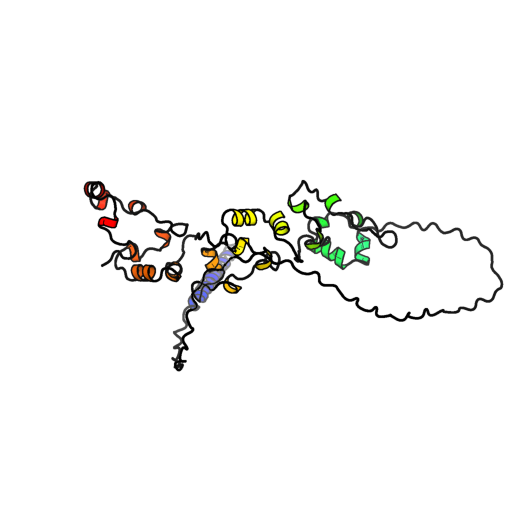00 66.94 186 GLY A C 1
ATOM 1450 O O . GLY A 1 186 ? 16.293 6.168 -6.937 1.00 66.94 186 GLY A O 1
ATOM 1451 N N . GLU A 1 187 ? 17.958 7.550 -7.486 1.00 71.88 187 GLU A N 1
ATOM 1452 C CA . GLU A 1 187 ? 17.305 8.716 -6.879 1.00 71.88 187 GLU A CA 1
ATOM 1453 C C . GLU A 1 187 ? 16.074 9.104 -7.712 1.00 71.88 187 GLU A C 1
ATOM 1455 O O . GLU A 1 187 ? 16.190 9.590 -8.839 1.00 71.88 187 GLU A O 1
ATOM 1460 N N . ILE A 1 188 ? 14.888 8.837 -7.166 1.00 79.44 188 ILE A N 1
ATOM 1461 C CA . ILE A 1 188 ? 13.602 9.028 -7.835 1.00 79.44 188 ILE A CA 1
ATOM 1462 C C . ILE A 1 188 ? 12.711 9.915 -6.959 1.00 79.44 188 ILE A C 1
ATOM 1464 O O . ILE A 1 188 ? 12.670 9.786 -5.733 1.00 79.44 188 ILE A O 1
ATOM 1468 N N . ASP A 1 189 ? 11.997 10.844 -7.594 1.00 83.06 189 ASP A N 1
ATOM 1469 C CA . ASP A 1 189 ? 11.004 11.670 -6.915 1.00 83.06 189 ASP A CA 1
ATOM 1470 C C . ASP A 1 189 ? 9.651 10.951 -6.782 1.00 83.06 189 ASP A C 1
ATOM 1472 O O . ASP A 1 189 ? 9.313 10.031 -7.532 1.00 83.06 189 ASP A O 1
ATOM 1476 N N . SER A 1 190 ? 8.824 11.404 -5.840 1.00 87.31 190 SER A N 1
ATOM 1477 C CA . SER A 1 190 ? 7.484 10.841 -5.659 1.00 87.31 190 SER A CA 1
ATOM 1478 C C . SER A 1 190 ? 6.599 10.988 -6.907 1.00 87.31 190 SER A C 1
ATOM 1480 O O . SER A 1 190 ? 5.685 10.187 -7.103 1.00 87.31 190 SER A O 1
ATOM 1482 N N . ALA A 1 191 ? 6.835 11.981 -7.775 1.00 87.69 191 ALA A N 1
ATOM 1483 C CA . ALA A 1 191 ? 6.006 12.198 -8.962 1.00 87.69 191 ALA A CA 1
ATOM 1484 C C . ALA A 1 191 ? 6.149 11.047 -9.970 1.00 87.69 191 ALA A C 1
ATOM 1486 O O . ALA A 1 191 ? 5.151 10.615 -10.559 1.00 87.69 191 ALA A O 1
ATOM 1487 N N . ALA A 1 192 ? 7.350 10.484 -10.111 1.00 87.81 192 ALA A N 1
ATOM 1488 C CA . ALA A 1 192 ? 7.583 9.284 -10.902 1.00 87.81 192 ALA A CA 1
ATOM 1489 C C . ALA A 1 192 ? 6.797 8.079 -10.356 1.00 87.81 192 ALA A C 1
ATOM 1491 O O . ALA A 1 192 ? 6.148 7.376 -11.134 1.00 87.81 192 ALA A O 1
ATOM 1492 N N . CYS A 1 193 ? 6.759 7.879 -9.033 1.00 90.38 193 CYS A N 1
ATOM 1493 C CA . CYS A 1 193 ? 5.964 6.813 -8.412 1.00 90.38 193 CYS A CA 1
ATOM 1494 C C . CYS A 1 193 ? 4.468 6.978 -8.724 1.00 90.38 193 CYS A C 1
ATOM 1496 O O . CYS A 1 193 ? 3.798 6.024 -9.132 1.00 90.38 193 CYS A O 1
ATOM 1498 N N . LEU A 1 194 ? 3.947 8.203 -8.603 1.00 91.94 194 LEU A N 1
ATOM 1499 C CA . LEU A 1 194 ? 2.534 8.532 -8.832 1.00 91.94 194 LEU A CA 1
ATOM 1500 C C . LEU A 1 194 ? 2.092 8.405 -10.293 1.00 91.94 194 LEU A C 1
ATOM 1502 O O . LEU A 1 194 ? 0.894 8.276 -10.557 1.00 91.94 194 LEU A O 1
ATOM 1506 N N . SER A 1 195 ? 3.037 8.384 -11.236 1.00 90.06 195 SER A N 1
ATOM 1507 C CA . SER A 1 195 ? 2.749 8.149 -12.653 1.00 90.06 195 SER A CA 1
ATOM 1508 C C . SER A 1 195 ? 2.085 6.784 -12.908 1.00 90.06 195 SER A C 1
ATOM 1510 O O . SER A 1 195 ? 1.274 6.665 -13.830 1.00 90.06 195 SER A O 1
ATOM 1512 N N . CYS A 1 196 ? 2.361 5.804 -12.033 1.00 90.25 196 CYS A N 1
ATOM 1513 C CA . CYS A 1 196 ? 1.721 4.485 -11.978 1.00 90.25 196 CYS A CA 1
ATOM 1514 C C . CYS A 1 196 ? 0.827 4.323 -10.733 1.00 90.25 196 CYS A C 1
ATOM 1516 O O . CYS A 1 196 ? -0.298 3.831 -10.830 1.00 90.25 196 CYS A O 1
ATOM 1518 N N . HIS A 1 197 ? 1.283 4.781 -9.565 1.00 93.06 197 HIS A N 1
ATOM 1519 C CA . HIS A 1 197 ? 0.605 4.649 -8.267 1.00 93.06 197 HIS A CA 1
ATOM 1520 C C . HIS A 1 197 ? -0.299 5.849 -7.939 1.00 93.06 197 HIS A C 1
ATOM 1522 O O . HIS A 1 197 ? -0.283 6.403 -6.839 1.00 93.06 197 HIS A O 1
ATOM 1528 N N . SER A 1 198 ? -1.116 6.274 -8.905 1.00 93.50 198 SER A N 1
ATOM 1529 C CA . SER A 1 198 ? -1.964 7.469 -8.749 1.00 93.50 198 SER A CA 1
ATOM 1530 C C . SER A 1 198 ? -3.026 7.336 -7.649 1.00 93.50 198 SER A C 1
ATOM 1532 O O . SER A 1 198 ? -3.449 8.337 -7.072 1.00 93.50 198 SER A O 1
ATOM 1534 N N . ALA A 1 199 ? -3.467 6.111 -7.344 1.00 95.62 199 ALA A N 1
ATOM 1535 C CA . ALA A 1 199 ? -4.440 5.858 -6.284 1.00 95.62 199 ALA A CA 1
ATOM 1536 C C . ALA A 1 199 ? -3.862 6.173 -4.896 1.00 95.62 199 ALA A C 1
ATOM 1538 O O . ALA A 1 199 ? -4.552 6.766 -4.072 1.00 95.62 199 ALA A O 1
ATOM 1539 N N . GLN A 1 200 ? -2.591 5.836 -4.674 1.00 95.25 200 GLN A N 1
ATOM 1540 C CA . GLN A 1 200 ? -1.861 6.073 -3.433 1.00 95.25 200 GLN A CA 1
ATOM 1541 C C . GLN A 1 200 ? -1.693 7.577 -3.196 1.00 95.25 200 GLN A C 1
ATOM 1543 O O . GLN A 1 200 ? -2.017 8.059 -2.115 1.00 95.25 200 GLN A O 1
ATOM 1548 N N . GLY A 1 201 ? -1.312 8.342 -4.228 1.00 93.62 201 GLY A N 1
ATOM 1549 C CA . GLY A 1 201 ? -1.254 9.807 -4.139 1.00 93.62 201 GLY A CA 1
ATOM 1550 C C . GLY A 1 201 ? -2.602 10.430 -3.777 1.00 93.62 201 GLY A C 1
ATOM 1551 O O . GLY A 1 201 ? -2.687 11.217 -2.839 1.00 93.62 201 GLY A O 1
ATOM 1552 N N . LYS A 1 202 ? -3.683 10.002 -4.443 1.00 95.00 202 LYS A N 1
ATOM 1553 C CA . LYS A 1 202 ? -5.047 10.464 -4.128 1.00 95.00 202 LYS A CA 1
ATOM 1554 C C . LYS A 1 202 ? -5.477 10.113 -2.704 1.00 95.00 202 LYS A C 1
ATOM 1556 O O . LYS A 1 202 ? -6.178 10.897 -2.072 1.00 95.00 202 LYS A O 1
ATOM 1561 N N . GLU A 1 203 ? -5.094 8.940 -2.200 1.00 95.56 203 GLU A N 1
ATOM 1562 C CA . GLU A 1 203 ? -5.375 8.536 -0.821 1.00 95.56 203 GLU A CA 1
ATOM 1563 C C . GLU A 1 203 ? -4.669 9.459 0.180 1.00 95.56 203 GLU A C 1
ATOM 1565 O O . GLU A 1 203 ? -5.323 9.971 1.092 1.00 95.56 203 GLU A O 1
ATOM 1570 N N . MET A 1 204 ? -3.374 9.718 -0.023 1.00 94.38 204 MET A N 1
ATOM 1571 C CA . MET A 1 204 ? -2.579 10.603 0.836 1.00 94.38 204 MET A CA 1
ATOM 1572 C C . MET A 1 204 ? -3.077 12.055 0.791 1.00 94.38 204 MET A C 1
ATOM 1574 O O . MET A 1 204 ? -3.107 12.721 1.824 1.00 94.38 204 MET A O 1
ATOM 1578 N N . GLU A 1 205 ? -3.524 12.538 -0.373 1.00 93.75 205 GLU A N 1
ATOM 1579 C CA . GLU A 1 205 ? -4.146 13.862 -0.526 1.00 93.75 205 GLU A CA 1
ATOM 1580 C C . GLU A 1 205 ? -5.495 13.960 0.198 1.00 93.75 205 GLU A C 1
ATOM 1582 O O . GLU A 1 205 ? -5.773 14.949 0.878 1.00 93.75 205 GLU A O 1
ATOM 1587 N N . ALA A 1 206 ? -6.346 12.938 0.066 1.00 95.69 206 ALA A N 1
ATOM 1588 C CA . ALA A 1 206 ? -7.671 12.924 0.681 1.00 95.69 206 ALA A CA 1
ATOM 1589 C C . ALA A 1 206 ? -7.614 12.748 2.206 1.00 95.69 206 ALA A C 1
ATOM 1591 O O . ALA A 1 206 ? -8.514 13.206 2.916 1.00 95.69 206 ALA A O 1
ATOM 1592 N N . LYS A 1 207 ? -6.586 12.058 2.713 1.00 94.62 207 LYS A N 1
ATOM 1593 C CA . LYS A 1 207 ? -6.421 11.695 4.127 1.00 94.62 207 LYS A CA 1
ATOM 1594 C C . LYS A 1 207 ? -4.995 12.011 4.602 1.00 94.62 207 LYS A C 1
ATOM 1596 O O . LYS A 1 207 ? -4.227 11.091 4.897 1.00 94.62 207 LYS A O 1
ATOM 1601 N N . PRO A 1 208 ? -4.634 13.302 4.702 1.00 92.06 208 PRO A N 1
ATOM 1602 C CA . PRO A 1 208 ? -3.265 13.713 4.972 1.00 92.06 208 PRO A CA 1
ATOM 1603 C C . PRO A 1 208 ? -2.777 13.248 6.347 1.00 92.06 208 PRO A C 1
ATOM 1605 O O . PRO A 1 208 ? -3.480 13.298 7.361 1.00 92.06 208 PRO A O 1
ATOM 1608 N N . SER A 1 209 ? -1.519 12.826 6.383 1.00 94.44 209 SER A N 1
ATOM 1609 C CA . SER A 1 209 ? -0.784 12.434 7.585 1.00 94.44 209 SER A CA 1
ATOM 1610 C C . SER A 1 209 ? 0.668 12.904 7.472 1.00 94.44 209 SER A C 1
ATOM 1612 O O . SER A 1 209 ? 1.046 13.458 6.443 1.00 94.44 209 SER A O 1
ATOM 1614 N N . GLU A 1 210 ? 1.492 12.665 8.495 1.00 93.00 210 GLU A N 1
ATOM 1615 C CA . GLU A 1 210 ? 2.922 13.006 8.419 1.00 93.00 210 GLU A CA 1
ATOM 1616 C C . GLU A 1 210 ? 3.630 12.258 7.277 1.00 93.00 210 GLU A C 1
ATOM 1618 O O . GLU A 1 210 ? 4.566 12.788 6.687 1.00 93.00 210 GLU A O 1
ATOM 1623 N N . HIS A 1 211 ? 3.129 11.079 6.881 1.00 93.94 211 HIS A N 1
ATOM 1624 C CA . HIS A 1 211 ? 3.675 10.335 5.742 1.00 93.94 211 HIS A CA 1
ATOM 1625 C C . HIS A 1 211 ? 3.514 11.086 4.416 1.00 93.94 211 HIS A C 1
ATOM 1627 O O . HIS A 1 211 ? 4.321 10.892 3.517 1.00 93.94 211 HIS A O 1
ATOM 1633 N N . ALA A 1 212 ? 2.521 11.974 4.279 1.00 90.88 212 ALA A N 1
ATOM 1634 C CA . ALA A 1 212 ? 2.351 12.779 3.065 1.00 90.88 212 ALA A CA 1
ATOM 1635 C C . ALA A 1 212 ? 3.506 13.771 2.835 1.00 90.88 212 ALA A C 1
ATOM 1637 O O . ALA A 1 212 ? 3.656 14.275 1.726 1.00 90.88 212 ALA A O 1
ATOM 1638 N N . GLY A 1 213 ? 4.313 14.048 3.866 1.00 88.94 213 GLY A N 1
ATOM 1639 C CA . GLY A 1 213 ? 5.529 14.853 3.757 1.00 88.94 213 GLY A CA 1
ATOM 1640 C C . GLY A 1 213 ? 6.793 14.061 3.401 1.00 88.94 213 GLY A C 1
ATOM 1641 O O . GLY A 1 213 ? 7.836 14.682 3.213 1.00 88.94 213 GLY A O 1
ATOM 1642 N N . LEU A 1 214 ? 6.727 12.727 3.328 1.00 91.31 214 LEU A N 1
ATOM 1643 C CA . LEU A 1 214 ? 7.872 11.859 3.037 1.00 91.31 214 LEU A CA 1
ATOM 1644 C C . LEU A 1 214 ? 7.945 11.512 1.543 1.00 91.31 214 LEU A C 1
ATOM 1646 O O . LEU A 1 214 ? 6.927 11.480 0.846 1.00 91.31 214 LEU A O 1
ATOM 1650 N N . ASN A 1 215 ? 9.151 11.222 1.044 1.00 91.75 215 ASN A N 1
ATOM 1651 C CA . ASN A 1 215 ? 9.289 10.590 -0.268 1.00 91.75 215 ASN A CA 1
ATOM 1652 C C . ASN A 1 215 ? 8.787 9.139 -0.178 1.00 91.75 215 ASN A C 1
ATOM 1654 O O . ASN A 1 215 ? 8.958 8.475 0.843 1.00 91.75 215 ASN A O 1
ATOM 1658 N N . CYS A 1 216 ? 8.180 8.630 -1.251 1.00 91.94 216 CYS A N 1
ATOM 1659 C CA . CYS A 1 216 ? 7.776 7.231 -1.358 1.00 91.94 216 CYS A CA 1
ATOM 1660 C C . CYS A 1 216 ? 8.931 6.263 -1.041 1.00 91.94 216 CYS A C 1
ATOM 1662 O O . CYS A 1 216 ? 8.692 5.213 -0.446 1.00 91.94 216 CYS A O 1
ATOM 1664 N N . THR A 1 217 ? 10.167 6.623 -1.398 1.00 90.25 217 THR A N 1
ATOM 1665 C CA . THR A 1 217 ? 11.373 5.809 -1.182 1.00 90.25 217 THR A CA 1
ATOM 1666 C C . THR A 1 217 ? 11.813 5.707 0.279 1.00 90.25 217 THR A C 1
ATOM 1668 O O . THR A 1 217 ? 12.571 4.797 0.600 1.00 90.25 217 THR A O 1
ATOM 1671 N N . GLU A 1 218 ? 11.296 6.553 1.179 1.00 90.88 218 GLU A N 1
ATOM 1672 C CA . GLU A 1 218 ? 11.546 6.436 2.627 1.00 90.88 218 GLU A CA 1
ATOM 1673 C C . GLU A 1 218 ? 10.932 5.151 3.203 1.00 90.88 218 GLU A C 1
ATOM 1675 O O . GLU A 1 218 ? 11.440 4.584 4.166 1.00 90.88 218 GLU A O 1
ATOM 1680 N N . CYS A 1 219 ? 9.843 4.667 2.596 1.00 92.19 219 CYS A N 1
ATOM 1681 C CA . CYS A 1 219 ? 9.223 3.394 2.959 1.00 92.19 219 CYS A CA 1
ATOM 1682 C C . CYS A 1 219 ? 9.433 2.318 1.886 1.00 92.19 219 CYS A C 1
ATOM 1684 O O . CYS A 1 219 ? 9.570 1.148 2.221 1.00 92.19 219 CYS A O 1
ATOM 1686 N N . HIS A 1 220 ? 9.469 2.683 0.603 1.00 91.88 220 HIS A N 1
ATOM 1687 C CA . HIS A 1 220 ? 9.626 1.763 -0.527 1.00 91.88 220 HIS A CA 1
ATOM 1688 C C . HIS A 1 220 ? 11.027 1.868 -1.141 1.00 91.88 220 HIS A C 1
ATOM 1690 O O . HIS A 1 220 ? 11.194 2.359 -2.257 1.00 91.88 220 HIS A O 1
ATOM 1696 N N . MET A 1 221 ? 12.040 1.409 -0.401 1.00 86.62 221 MET A N 1
ATOM 1697 C CA . MET A 1 221 ? 13.450 1.468 -0.822 1.00 86.62 221 MET A CA 1
ATOM 1698 C C . MET A 1 221 ? 13.736 0.594 -2.049 1.00 86.62 221 MET A C 1
ATOM 1700 O O . MET A 1 221 ? 14.531 0.955 -2.913 1.00 86.62 221 MET A O 1
ATOM 1704 N N . VAL A 1 222 ? 13.064 -0.553 -2.128 1.00 86.69 222 VAL A N 1
ATOM 1705 C CA . VAL A 1 222 ? 13.119 -1.470 -3.264 1.00 86.69 222 VAL A CA 1
ATOM 1706 C C . VAL A 1 222 ? 11.715 -1.581 -3.836 1.00 86.69 222 VAL A C 1
ATOM 1708 O O . VAL A 1 222 ? 10.723 -1.664 -3.108 1.00 86.69 222 VAL A O 1
ATOM 1711 N N . HIS A 1 223 ? 11.608 -1.551 -5.161 1.00 86.38 223 HIS A N 1
ATOM 1712 C CA . HIS A 1 223 ? 10.316 -1.647 -5.818 1.00 86.38 223 HIS A CA 1
ATOM 1713 C C . HIS A 1 223 ? 9.597 -2.945 -5.425 1.00 86.38 223 HIS A C 1
ATOM 1715 O O . HIS A 1 223 ? 10.144 -4.032 -5.586 1.00 86.38 223 HIS A O 1
ATOM 1721 N N . ARG A 1 224 ? 8.335 -2.819 -4.988 1.00 86.25 224 ARG A N 1
ATOM 1722 C CA . ARG A 1 224 ? 7.477 -3.904 -4.461 1.00 86.25 224 ARG A CA 1
ATOM 1723 C C . ARG A 1 224 ? 7.865 -4.436 -3.084 1.00 86.25 224 ARG A C 1
ATOM 1725 O O . ARG A 1 224 ? 7.230 -5.377 -2.616 1.00 86.25 224 ARG A O 1
ATOM 1732 N N . GLU A 1 225 ? 8.826 -3.810 -2.430 1.00 89.56 225 GLU A N 1
ATOM 1733 C CA . GLU A 1 225 ? 9.133 -4.034 -1.024 1.00 89.56 225 GLU A CA 1
ATOM 1734 C C . GLU A 1 225 ? 8.720 -2.805 -0.211 1.00 89.56 225 GLU A C 1
ATOM 1736 O O . GLU A 1 225 ? 8.422 -1.738 -0.762 1.00 89.56 225 GLU A O 1
ATOM 1741 N N . TRP A 1 226 ? 8.637 -2.959 1.105 1.00 91.62 226 TRP A N 1
ATOM 1742 C CA . TRP A 1 226 ? 8.260 -1.894 2.028 1.00 91.62 226 TRP A CA 1
ATOM 1743 C C . TRP A 1 226 ? 9.006 -2.047 3.353 1.00 91.62 226 TRP A C 1
ATOM 1745 O O . TRP A 1 226 ? 9.383 -3.152 3.736 1.00 91.62 226 TRP A O 1
ATOM 1755 N N . ALA A 1 227 ? 9.202 -0.929 4.044 1.00 93.50 227 ALA A N 1
ATOM 1756 C CA . ALA A 1 227 ? 9.753 -0.883 5.388 1.00 93.50 227 ALA A CA 1
ATOM 1757 C C . ALA A 1 227 ? 8.754 -1.419 6.421 1.00 93.50 227 ALA A C 1
ATOM 1759 O O . ALA A 1 227 ? 7.531 -1.303 6.259 1.00 93.50 227 ALA A O 1
ATOM 1760 N N . GLU A 1 228 ? 9.274 -1.968 7.514 1.00 95.25 228 GLU A N 1
ATOM 1761 C CA . GLU A 1 228 ? 8.440 -2.426 8.613 1.00 95.25 228 GLU A CA 1
ATOM 1762 C C . GLU A 1 228 ? 7.938 -1.227 9.424 1.00 95.25 228 GLU A C 1
ATOM 1764 O O . GLU A 1 228 ? 8.688 -0.296 9.716 1.00 95.25 228 GLU A O 1
ATOM 1769 N N . CYS A 1 229 ? 6.666 -1.230 9.845 1.00 95.00 229 CYS A N 1
ATOM 1770 C CA . CYS A 1 229 ? 6.136 -0.129 10.659 1.00 95.00 229 CYS A CA 1
ATOM 1771 C C . CYS A 1 229 ? 6.947 0.056 11.952 1.00 95.0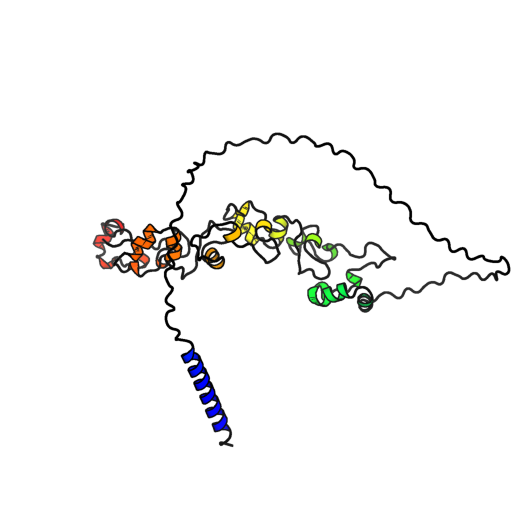0 229 CYS A C 1
ATOM 1773 O O . CYS A 1 229 ? 7.173 1.186 12.385 1.00 95.00 229 CYS A O 1
ATOM 1775 N N . ALA A 1 230 ? 7.408 -1.058 12.530 1.00 94.69 230 ALA A N 1
ATOM 1776 C CA . ALA A 1 230 ? 8.180 -1.095 13.766 1.00 94.69 230 ALA A CA 1
ATOM 1777 C C . ALA A 1 230 ? 9.599 -0.507 13.642 1.00 94.69 230 ALA A C 1
ATOM 1779 O O . ALA A 1 230 ? 10.209 -0.199 14.665 1.00 94.69 230 ALA A O 1
ATOM 1780 N N . ASP A 1 231 ? 10.109 -0.293 12.423 1.00 94.06 231 ASP A N 1
ATOM 1781 C CA . ASP A 1 231 ? 11.413 0.353 12.214 1.00 94.06 231 ASP A CA 1
ATOM 1782 C C . ASP A 1 231 ? 11.384 1.837 12.620 1.00 94.06 231 ASP A C 1
ATOM 1784 O O . ASP A 1 231 ? 12.418 2.423 12.942 1.00 94.06 231 ASP A O 1
ATOM 1788 N N . CYS A 1 232 ? 10.196 2.453 12.619 1.00 94.44 232 CYS A N 1
ATOM 1789 C CA . CYS A 1 232 ? 9.995 3.870 12.938 1.00 94.44 232 CYS A CA 1
ATOM 1790 C C . CYS A 1 232 ? 8.952 4.115 14.040 1.00 94.44 232 CYS A C 1
ATOM 1792 O O . CYS A 1 232 ? 9.032 5.122 14.747 1.00 94.44 232 CYS A O 1
ATOM 1794 N N . HIS A 1 233 ? 7.971 3.226 14.201 1.00 94.81 233 HIS A N 1
ATOM 1795 C CA . HIS A 1 233 ? 6.883 3.368 15.166 1.00 94.81 233 HIS A CA 1
ATOM 1796 C C . HIS A 1 233 ? 6.968 2.332 16.279 1.00 94.81 233 HIS A C 1
ATOM 1798 O O . HIS A 1 233 ? 7.227 1.159 16.046 1.00 94.81 233 HIS A O 1
ATOM 1804 N N . THR A 1 234 ? 6.666 2.750 17.505 1.00 94.19 234 THR A N 1
ATOM 1805 C CA . THR A 1 234 ? 6.479 1.812 18.613 1.00 94.19 234 THR A CA 1
ATOM 1806 C C . THR A 1 234 ? 5.113 1.128 18.479 1.00 94.19 234 THR A C 1
ATOM 1808 O O . THR A 1 234 ? 4.107 1.838 18.400 1.00 94.19 234 THR A O 1
ATOM 1811 N N . PRO A 1 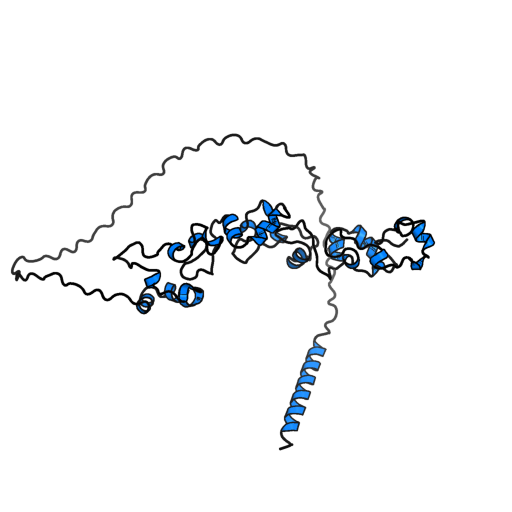235 ? 5.045 -0.217 18.460 1.00 93.38 235 PRO A N 1
ATOM 1812 C CA . PRO A 1 235 ? 3.776 -0.940 18.438 1.00 93.38 235 PRO A CA 1
ATOM 1813 C C . PRO A 1 235 ? 2.917 -0.659 19.678 1.00 93.38 235 PRO A C 1
ATOM 1815 O O . PRO A 1 235 ? 3.430 -0.287 20.733 1.00 93.38 235 PRO A O 1
ATOM 1818 N N . HIS A 1 236 ? 1.601 -0.869 19.573 1.00 91.00 236 HIS A N 1
ATOM 1819 C CA . HIS A 1 236 ? 0.686 -0.663 20.705 1.00 91.00 236 HIS A CA 1
ATOM 1820 C C . HIS A 1 236 ? 0.710 -1.820 21.727 1.00 91.00 236 HIS A C 1
ATOM 1822 O O . HIS A 1 236 ? 0.224 -1.655 22.844 1.00 91.00 236 HIS A O 1
ATOM 1828 N N . ALA A 1 237 ? 1.282 -2.971 21.364 1.00 88.19 237 ALA A N 1
ATOM 1829 C CA . ALA A 1 237 ? 1.622 -4.078 22.259 1.00 88.19 237 ALA A CA 1
ATOM 1830 C C . ALA A 1 237 ? 2.910 -4.756 21.773 1.00 88.19 237 ALA A C 1
ATOM 1832 O O . ALA A 1 237 ? 3.191 -4.738 20.575 1.00 88.19 237 ALA A O 1
ATOM 1833 N N . GLU A 1 238 ? 3.681 -5.352 22.686 1.00 87.81 238 GLU A N 1
ATOM 1834 C CA . GLU A 1 238 ? 4.999 -5.932 22.378 1.00 87.81 238 GLU A CA 1
ATOM 1835 C C . GLU A 1 238 ? 4.926 -7.042 21.321 1.00 87.81 238 GLU A C 1
ATOM 1837 O O . GLU A 1 238 ? 5.842 -7.206 20.519 1.00 87.81 238 GLU A O 1
ATOM 1842 N N . GLU A 1 239 ? 3.823 -7.782 21.290 1.00 87.69 239 GLU A N 1
ATOM 1843 C CA . GLU A 1 239 ? 3.617 -8.927 20.411 1.00 87.69 239 GLU A CA 1
ATOM 1844 C C . GLU A 1 239 ? 3.026 -8.552 19.045 1.00 87.69 239 GLU A C 1
ATOM 1846 O O . GLU A 1 239 ? 2.868 -9.432 18.197 1.00 87.69 239 GLU A O 1
ATOM 1851 N N . MET A 1 240 ? 2.680 -7.278 18.817 1.00 90.25 240 MET A N 1
ATOM 1852 C CA . MET A 1 240 ? 2.100 -6.846 17.544 1.00 90.25 240 MET A CA 1
ATOM 1853 C C . MET A 1 240 ? 3.119 -6.933 16.412 1.00 90.25 240 MET A C 1
ATOM 1855 O O . MET A 1 240 ? 4.205 -6.353 16.454 1.00 90.25 240 MET A O 1
ATOM 1859 N N . THR A 1 241 ? 2.715 -7.619 15.355 1.00 92.44 241 THR A N 1
ATOM 1860 C CA . THR A 1 241 ? 3.440 -7.719 14.094 1.00 92.44 241 THR A CA 1
ATOM 1861 C C . THR A 1 241 ? 3.001 -6.624 13.123 1.00 92.44 241 THR A C 1
ATOM 1863 O O . THR A 1 241 ? 1.981 -5.960 13.311 1.00 92.44 241 THR A O 1
ATOM 1866 N N . HIS A 1 242 ? 3.725 -6.476 12.013 1.00 93.06 242 HIS A N 1
ATOM 1867 C CA . HIS A 1 242 ? 3.318 -5.589 10.921 1.00 93.06 242 HIS A CA 1
ATOM 1868 C C . HIS A 1 242 ? 1.910 -5.884 10.402 1.00 93.06 242 HIS A C 1
ATOM 1870 O O . HIS A 1 242 ? 1.133 -4.967 10.139 1.00 93.06 242 HIS A O 1
ATOM 1876 N N . ALA A 1 243 ? 1.565 -7.167 10.260 1.00 92.56 243 ALA A N 1
ATOM 1877 C CA . ALA A 1 243 ? 0.243 -7.570 9.796 1.00 92.56 243 ALA A CA 1
ATOM 1878 C C . ALA A 1 243 ? -0.857 -7.084 10.753 1.00 92.56 243 ALA A C 1
ATOM 1880 O O . ALA A 1 243 ? -1.919 -6.662 10.296 1.00 92.56 243 ALA A O 1
ATOM 1881 N N . ASP A 1 244 ? -0.572 -7.059 12.057 1.00 92.19 244 ASP A N 1
ATOM 1882 C CA . ASP A 1 244 ? -1.497 -6.551 13.070 1.00 92.19 244 ASP A CA 1
ATOM 1883 C C . ASP A 1 244 ? -1.648 -5.027 12.970 1.00 92.19 244 ASP A C 1
ATOM 1885 O O . ASP A 1 244 ? -2.756 -4.508 13.102 1.00 92.19 244 ASP A O 1
ATOM 1889 N N . CYS A 1 245 ? -0.576 -4.292 12.640 1.00 93.19 245 CYS A N 1
ATOM 1890 C CA . CYS A 1 245 ? -0.673 -2.859 12.339 1.00 93.19 245 CYS A CA 1
ATOM 1891 C C . CYS A 1 245 ? -1.624 -2.598 11.159 1.00 93.19 245 CYS A C 1
ATOM 1893 O O . CYS A 1 245 ? -2.466 -1.697 11.227 1.00 93.19 245 CYS A O 1
ATOM 1895 N N . LEU A 1 246 ? -1.522 -3.407 10.098 1.00 93.44 246 LEU A N 1
ATOM 1896 C CA . LEU A 1 246 ? -2.343 -3.289 8.887 1.00 93.44 246 LEU A CA 1
ATOM 1897 C C . LEU A 1 246 ? -3.812 -3.679 9.089 1.00 93.44 246 LEU A C 1
ATOM 1899 O O . LEU A 1 246 ? -4.650 -3.346 8.249 1.00 93.44 246 LEU A O 1
ATOM 1903 N N . ALA A 1 247 ? -4.142 -4.350 10.195 1.00 91.94 247 ALA A N 1
ATOM 1904 C CA . ALA A 1 247 ? -5.524 -4.663 10.540 1.00 91.94 247 ALA A CA 1
ATOM 1905 C C . ALA A 1 247 ? -6.352 -3.400 10.833 1.00 91.94 247 ALA A C 1
ATOM 1907 O O . ALA A 1 247 ? -7.570 -3.428 10.673 1.00 91.94 247 ALA A O 1
ATOM 1908 N N . CYS A 1 248 ? -5.688 -2.307 11.229 1.00 92.12 248 CYS A N 1
ATOM 1909 C CA . CYS A 1 248 ? -6.316 -1.046 11.629 1.00 92.12 248 CYS A CA 1
ATOM 1910 C C . CYS A 1 248 ? -5.800 0.168 10.833 1.00 92.12 248 CYS A C 1
ATOM 1912 O O . CYS A 1 248 ? -6.549 1.108 10.552 1.00 92.12 248 CYS A O 1
ATOM 1914 N N . HIS A 1 249 ? -4.510 0.182 10.487 1.00 94.06 249 HIS A N 1
ATOM 1915 C CA . HIS A 1 249 ? -3.848 1.308 9.834 1.00 94.06 249 HIS A CA 1
ATOM 1916 C C . HIS A 1 249 ? -3.537 1.010 8.370 1.00 94.06 249 HIS A C 1
ATOM 1918 O O . HIS A 1 249 ? -3.042 -0.054 8.014 1.00 94.06 249 HIS A O 1
ATOM 1924 N N . LYS A 1 250 ? -3.743 2.006 7.510 1.00 94.38 250 LYS A N 1
ATOM 1925 C CA . LYS A 1 250 ? -3.243 1.981 6.132 1.00 94.38 250 LYS A CA 1
ATOM 1926 C C . LYS A 1 250 ? -1.968 2.818 6.043 1.00 94.38 250 LYS A C 1
ATOM 1928 O O . LYS A 1 250 ? -2.020 3.970 6.465 1.00 94.38 250 LYS A O 1
ATOM 1933 N N . PRO A 1 251 ? -0.861 2.332 5.453 1.00 94.50 251 PRO A N 1
ATOM 1934 C CA . PRO A 1 251 ? 0.401 3.081 5.408 1.00 94.50 251 PRO A CA 1
ATOM 1935 C C . PRO A 1 251 ? 0.296 4.461 4.741 1.00 94.50 251 PRO A C 1
ATOM 1937 O O . PRO A 1 251 ? 0.947 5.408 5.175 1.00 94.50 251 PRO A O 1
ATOM 1940 N N . HIS A 1 252 ? -0.569 4.601 3.730 1.00 95.75 252 HIS A N 1
ATOM 1941 C CA . HIS A 1 252 ? -0.811 5.864 3.021 1.00 95.75 252 HIS A CA 1
ATOM 1942 C C . HIS A 1 252 ? -1.851 6.769 3.707 1.00 95.75 252 HIS A C 1
ATOM 1944 O O . HIS A 1 252 ? -1.944 7.953 3.394 1.00 95.75 252 HIS A O 1
ATOM 1950 N N . SER A 1 253 ? -2.631 6.249 4.658 1.00 95.12 253 SER A N 1
ATOM 1951 C CA . SER A 1 253 ? -3.618 7.026 5.418 1.00 95.12 253 SER A CA 1
ATOM 1952 C C . SER A 1 253 ? -3.727 6.567 6.882 1.00 95.12 253 SER A C 1
ATOM 1954 O O . SER A 1 253 ? -4.817 6.262 7.368 1.00 95.12 253 SER A O 1
ATOM 1956 N N . PRO A 1 254 ? -2.618 6.550 7.647 1.00 93.88 254 PRO A N 1
ATOM 1957 C CA . PRO A 1 254 ? -2.554 5.860 8.938 1.00 93.88 254 PRO A CA 1
ATOM 1958 C C . PRO A 1 254 ? -3.489 6.459 9.994 1.00 93.88 254 PRO A C 1
ATOM 1960 O O . PRO A 1 254 ? -3.916 5.758 10.905 1.00 93.88 254 PRO A O 1
ATOM 1963 N N . LYS A 1 255 ? -3.862 7.740 9.862 1.00 92.38 255 LYS A N 1
ATOM 1964 C CA . LYS A 1 255 ? -4.818 8.413 10.760 1.00 92.38 255 LYS A CA 1
ATOM 1965 C C . LYS A 1 255 ? -6.275 7.996 10.512 1.00 92.38 255 LYS A C 1
ATOM 1967 O O . LYS A 1 255 ? -7.113 8.182 11.388 1.00 92.38 255 LYS A O 1
ATOM 1972 N N . ALA A 1 256 ? -6.592 7.450 9.338 1.00 92.69 256 ALA A N 1
ATOM 1973 C CA . ALA A 1 256 ? -7.929 6.979 8.998 1.00 92.69 256 ALA A CA 1
ATOM 1974 C C . ALA A 1 256 ? -8.085 5.505 9.390 1.00 92.69 256 ALA A C 1
ATOM 1976 O O . ALA A 1 256 ? -8.085 4.616 8.534 1.00 92.69 256 ALA A O 1
ATOM 1977 N N . VAL A 1 257 ? -8.185 5.278 10.700 1.00 92.75 257 VAL A N 1
ATOM 1978 C CA . VAL A 1 257 ? -8.251 3.946 11.303 1.00 92.75 257 VAL A CA 1
ATOM 1979 C C . VAL A 1 257 ? -9.559 3.257 10.931 1.00 92.75 257 VAL A C 1
ATOM 1981 O O . VAL A 1 257 ? -10.640 3.727 11.282 1.00 92.75 257 VAL A O 1
ATOM 1984 N N . ASN A 1 258 ? -9.435 2.135 10.233 1.00 91.31 258 ASN A N 1
ATOM 1985 C CA . ASN A 1 258 ? -10.539 1.267 9.843 1.00 91.31 258 ASN A CA 1
ATOM 1986 C C . ASN A 1 258 ? -10.097 -0.167 10.054 1.00 91.31 258 ASN A C 1
ATOM 1988 O O . ASN A 1 258 ? -8.935 -0.480 9.807 1.00 91.31 258 ASN A O 1
ATOM 1992 N N . TYR A 1 259 ? -11.017 -1.033 10.438 1.00 90.38 259 TYR A N 1
ATOM 1993 C CA . TYR A 1 259 ? -10.686 -2.415 10.738 1.00 90.38 259 TYR A CA 1
ATOM 1994 C C . TYR A 1 259 ? -11.760 -3.370 10.236 1.00 90.38 259 TYR A C 1
ATOM 1996 O O . TYR A 1 259 ? -12.928 -3.012 10.096 1.00 90.38 259 TYR A O 1
ATOM 2004 N N . ALA A 1 260 ? -11.325 -4.586 9.917 1.00 83.00 260 ALA A N 1
ATOM 2005 C CA . ALA A 1 260 ? -12.208 -5.664 9.499 1.00 83.00 260 ALA A CA 1
ATOM 2006 C C . ALA A 1 260 ? -12.884 -6.331 10.706 1.00 83.00 260 ALA A C 1
ATOM 2008 O O . ALA A 1 260 ? -12.556 -6.056 11.860 1.00 83.00 260 ALA A O 1
ATOM 2009 N N . ASP A 1 261 ? -13.807 -7.249 10.436 1.00 84.88 261 ASP A N 1
ATOM 2010 C CA . ASP A 1 261 ? -14.381 -8.088 11.482 1.00 84.88 261 ASP A CA 1
ATOM 2011 C C . ASP A 1 261 ? -13.308 -8.965 12.151 1.00 84.88 261 ASP A C 1
ATOM 2013 O O . ASP A 1 261 ? -12.286 -9.316 11.557 1.00 84.88 261 ASP A O 1
ATOM 2017 N N . GLY A 1 262 ? -13.569 -9.373 13.392 1.00 85.75 262 GLY A N 1
ATOM 2018 C CA . GLY A 1 262 ? -12.714 -10.288 14.148 1.00 85.75 262 GLY A CA 1
ATOM 2019 C C . GLY A 1 262 ? -11.547 -9.647 14.905 1.00 85.75 262 GLY A C 1
ATOM 2020 O O . GLY A 1 262 ? -10.717 -10.390 15.427 1.00 85.75 262 GLY A O 1
ATOM 2021 N N . ILE A 1 263 ? -11.473 -8.314 15.011 1.00 89.25 263 ILE A N 1
ATOM 2022 C CA . ILE A 1 263 ? -10.494 -7.661 15.895 1.00 89.25 263 ILE A CA 1
ATOM 2023 C C . ILE A 1 263 ? -10.790 -8.017 17.358 1.00 89.25 263 ILE A C 1
ATOM 2025 O O . ILE A 1 263 ? -11.902 -7.769 17.835 1.00 89.25 263 ILE A O 1
ATOM 2029 N N . PRO A 1 264 ? -9.814 -8.573 18.095 1.00 89.50 264 PRO A N 1
ATOM 2030 C CA . PRO A 1 264 ? -10.017 -8.954 19.481 1.00 89.50 264 PRO A CA 1
ATOM 2031 C C . PRO A 1 264 ? -9.967 -7.733 20.413 1.00 89.50 264 PRO A C 1
ATOM 2033 O O . PRO A 1 264 ? -9.224 -6.777 20.189 1.00 89.50 264 PRO A O 1
ATOM 2036 N N . ASN A 1 265 ? -10.722 -7.782 21.515 1.00 91.44 265 ASN A N 1
ATOM 2037 C CA . ASN A 1 265 ? -10.864 -6.654 22.451 1.00 91.44 265 ASN A CA 1
ATOM 2038 C C . ASN A 1 265 ? -9.533 -6.169 23.034 1.00 91.44 265 ASN A C 1
ATOM 2040 O O . ASN A 1 265 ? -9.386 -4.986 23.341 1.00 91.44 265 ASN A O 1
ATOM 2044 N N . ASN A 1 266 ? -8.550 -7.062 23.184 1.00 88.81 266 ASN A N 1
ATOM 2045 C CA . ASN A 1 266 ? -7.239 -6.690 23.704 1.00 88.81 266 ASN A CA 1
ATOM 2046 C C . ASN A 1 266 ? -6.500 -5.711 22.778 1.00 88.81 266 ASN A C 1
ATOM 2048 O O . ASN A 1 266 ? -5.741 -4.898 23.287 1.00 88.81 266 ASN A O 1
ATOM 2052 N N . TYR A 1 267 ? -6.759 -5.713 21.464 1.00 90.94 267 TYR A N 1
ATOM 2053 C CA . TYR A 1 267 ? -6.165 -4.729 20.548 1.00 90.94 267 TYR A CA 1
ATOM 2054 C C . TYR A 1 267 ? -6.715 -3.323 20.795 1.00 90.94 267 TYR A C 1
ATOM 2056 O O . TYR A 1 267 ? -5.978 -2.343 20.725 1.00 90.94 267 TYR A O 1
ATOM 2064 N N . CYS A 1 268 ? -7.999 -3.214 21.143 1.00 92.06 268 CYS A N 1
ATOM 2065 C CA . CYS A 1 268 ? -8.599 -1.949 21.560 1.00 92.06 268 CYS A CA 1
ATOM 2066 C C . CYS A 1 268 ? -8.068 -1.523 22.938 1.00 92.06 268 CYS A C 1
ATOM 2068 O O . CYS A 1 268 ? -7.783 -0.345 23.160 1.00 92.06 268 CYS A O 1
ATOM 2070 N N . ALA A 1 269 ? -7.896 -2.483 23.854 1.00 92.38 269 ALA A N 1
ATOM 2071 C CA . ALA A 1 269 ? -7.408 -2.246 25.211 1.00 92.38 269 ALA A CA 1
ATOM 2072 C C . ALA A 1 269 ? -5.962 -1.721 25.261 1.00 92.38 269 ALA A C 1
ATOM 2074 O O . ALA A 1 269 ? -5.615 -1.050 26.226 1.00 92.38 269 ALA A O 1
ATOM 2075 N N . CYS A 1 270 ? -5.153 -1.931 24.215 1.00 90.19 270 CYS A N 1
ATOM 2076 C CA . CYS A 1 270 ? -3.824 -1.321 24.100 1.00 90.19 270 CYS A CA 1
ATOM 2077 C C . CYS A 1 270 ? -3.854 0.214 24.205 1.00 90.19 270 CYS A C 1
ATOM 2079 O O . CYS A 1 270 ? -2.920 0.819 24.724 1.00 90.19 270 CYS A O 1
ATOM 2081 N N . CYS A 1 271 ? -4.926 0.855 23.725 1.00 91.50 271 CYS A N 1
ATOM 2082 C CA . CYS A 1 271 ? -5.135 2.301 23.868 1.00 91.50 271 CYS A CA 1
ATOM 2083 C C . CYS A 1 271 ? -6.259 2.642 24.858 1.00 91.50 271 CYS A C 1
ATOM 2085 O O . CYS A 1 271 ? -6.283 3.738 25.416 1.00 91.50 271 CYS A O 1
ATOM 2087 N N . HIS A 1 272 ? -7.193 1.716 25.075 1.00 93.75 272 HIS A N 1
ATOM 2088 C CA . HIS A 1 272 ? -8.375 1.887 25.916 1.00 93.75 272 HIS A CA 1
ATOM 2089 C C . HIS A 1 272 ? -8.362 0.933 27.114 1.00 93.75 272 HIS A C 1
ATOM 2091 O O . HIS A 1 272 ? -9.338 0.224 27.356 1.00 93.75 272 HIS A O 1
ATOM 2097 N N . GLU A 1 273 ? -7.258 0.915 27.862 1.00 93.25 273 GLU A N 1
ATOM 2098 C CA . GLU A 1 273 ? -7.030 -0.032 28.961 1.00 93.25 273 GLU A CA 1
ATOM 2099 C C . GLU A 1 273 ? -8.171 -0.013 29.989 1.00 93.25 273 GLU A C 1
ATOM 2101 O O . GLU A 1 273 ? -8.759 -1.052 30.284 1.00 93.25 273 GLU A O 1
ATOM 2106 N N . ASP A 1 274 ? -8.561 1.174 30.464 1.00 93.19 274 ASP A N 1
ATOM 2107 C CA . ASP A 1 274 ? -9.645 1.327 31.442 1.00 93.19 274 ASP A CA 1
ATOM 2108 C C . ASP A 1 274 ? -10.979 0.759 30.936 1.00 93.19 274 ASP A C 1
ATOM 2110 O O . ASP A 1 274 ? -11.723 0.130 31.689 1.00 93.19 274 ASP A O 1
ATOM 2114 N N . VAL A 1 275 ? -11.282 0.956 29.650 1.00 93.44 275 VAL A N 1
ATOM 2115 C CA . VAL A 1 275 ? -12.526 0.483 29.026 1.00 93.44 275 VAL A CA 1
ATOM 2116 C C . VAL A 1 275 ? -12.489 -1.029 28.840 1.00 93.44 275 VAL A C 1
ATOM 2118 O O . VAL A 1 275 ? -13.463 -1.704 29.172 1.00 93.44 275 VAL A O 1
ATOM 2121 N N . GLY A 1 276 ? -11.367 -1.566 28.357 1.00 93.00 276 GLY A N 1
ATOM 2122 C CA . GLY A 1 276 ? -11.161 -3.007 28.221 1.00 93.00 276 GLY A CA 1
ATOM 2123 C C . GLY A 1 276 ? -11.276 -3.720 29.568 1.00 93.00 276 GLY A C 1
ATOM 2124 O O . GLY A 1 276 ? -11.986 -4.719 29.679 1.00 93.00 276 GLY A O 1
ATOM 2125 N N . ASN A 1 277 ? -10.670 -3.156 30.615 1.00 91.69 277 ASN A N 1
ATOM 2126 C CA . ASN A 1 277 ? -10.746 -3.675 31.980 1.00 91.69 277 ASN A CA 1
ATOM 2127 C C . ASN A 1 277 ? -12.162 -3.578 32.565 1.00 91.69 277 ASN A C 1
ATOM 2129 O O . ASN A 1 277 ? -12.635 -4.517 33.212 1.00 91.69 277 ASN A O 1
ATOM 2133 N N . ALA A 1 278 ? -12.870 -2.470 32.331 1.00 91.31 278 ALA A N 1
ATOM 2134 C CA . ALA A 1 278 ? -14.259 -2.319 32.756 1.00 91.31 278 ALA A CA 1
ATOM 2135 C C . ALA A 1 278 ? -15.174 -3.356 32.081 1.00 91.31 278 ALA A C 1
ATOM 2137 O O . ALA A 1 278 ? -15.959 -4.019 32.761 1.00 91.31 278 ALA A O 1
ATOM 2138 N N . LEU A 1 279 ? -15.009 -3.570 30.773 1.00 91.62 279 LEU A N 1
ATOM 2139 C CA . LEU A 1 279 ? -15.791 -4.549 30.022 1.00 91.62 279 LEU A CA 1
ATOM 2140 C C . LEU A 1 279 ? -15.495 -5.977 30.489 1.00 91.62 279 LEU A C 1
ATOM 2142 O O . LEU A 1 279 ? -16.424 -6.734 30.765 1.00 91.62 279 LEU A O 1
ATOM 2146 N N . ALA A 1 280 ? -14.215 -6.314 30.661 1.00 89.56 280 ALA A N 1
ATOM 2147 C CA . ALA A 1 280 ? -13.774 -7.630 31.120 1.00 89.56 280 ALA A CA 1
ATOM 2148 C C . ALA A 1 280 ? -14.189 -7.944 32.569 1.00 89.56 280 ALA A C 1
ATOM 2150 O O . ALA A 1 280 ? -14.345 -9.109 32.931 1.00 89.56 280 ALA A O 1
ATOM 2151 N N . SER A 1 281 ? -14.361 -6.923 33.415 1.00 89.38 281 SER A N 1
ATOM 2152 C CA . SER A 1 281 ? -14.804 -7.087 34.810 1.00 89.38 281 SER A CA 1
ATOM 2153 C C . SER A 1 281 ? -16.325 -7.033 34.990 1.00 89.38 281 SER A C 1
ATOM 2155 O O . SER A 1 281 ? -16.838 -7.415 36.051 1.00 89.38 281 SER A O 1
ATOM 2157 N N . SER A 1 282 ? -17.059 -6.590 33.967 1.00 87.75 282 SER A N 1
ATOM 2158 C CA . SER A 1 282 ? -18.518 -6.558 33.969 1.00 87.75 282 SER A CA 1
ATOM 2159 C C . SER A 1 282 ? -19.103 -7.970 34.072 1.00 87.75 282 SER A C 1
ATOM 2161 O O . SER A 1 282 ? -18.574 -8.940 33.542 1.00 87.75 282 SER A O 1
ATOM 2163 N N . LYS A 1 283 ? -20.241 -8.088 34.763 1.00 86.38 283 LYS A N 1
ATOM 2164 C CA . LYS A 1 283 ? -20.997 -9.349 34.915 1.00 86.38 283 LYS A CA 1
ATOM 2165 C C . LYS A 1 283 ? -22.270 -9.381 34.067 1.00 86.38 283 LYS A C 1
ATOM 2167 O O . LYS A 1 283 ? -23.168 -10.182 34.334 1.00 86.38 283 LYS A O 1
ATOM 2172 N N . LYS A 1 284 ? -22.427 -8.436 33.138 1.00 87.44 284 LYS A N 1
ATOM 2173 C CA . LYS A 1 284 ? -23.608 -8.322 32.268 1.00 87.44 284 LYS A CA 1
ATOM 2174 C C . LYS A 1 284 ? -23.293 -8.805 30.866 1.00 87.44 284 LYS A C 1
ATOM 2176 O O . LYS A 1 284 ? -22.147 -8.799 30.471 1.00 87.44 284 LYS A O 1
ATOM 2181 N N . ALA A 1 285 ? -24.335 -9.094 30.091 1.00 88.00 285 ALA A N 1
ATOM 2182 C CA . ALA A 1 285 ? -24.229 -9.697 28.764 1.00 88.00 285 ALA A CA 1
ATOM 2183 C C . ALA A 1 285 ? -23.257 -9.002 27.788 1.00 88.00 285 ALA A C 1
ATOM 2185 O O . ALA A 1 285 ? -22.637 -9.694 26.992 1.00 88.00 285 ALA A O 1
ATOM 2186 N N . HIS A 1 286 ? -23.078 -7.675 27.857 1.00 89.94 286 HIS A N 1
ATOM 2187 C CA . HIS A 1 286 ? -22.110 -6.989 26.990 1.00 89.94 286 HIS A CA 1
ATOM 2188 C C . HIS A 1 286 ? -20.648 -7.374 27.267 1.00 89.94 286 HIS A C 1
ATOM 2190 O O . HIS A 1 286 ? -19.829 -7.196 26.377 1.00 89.9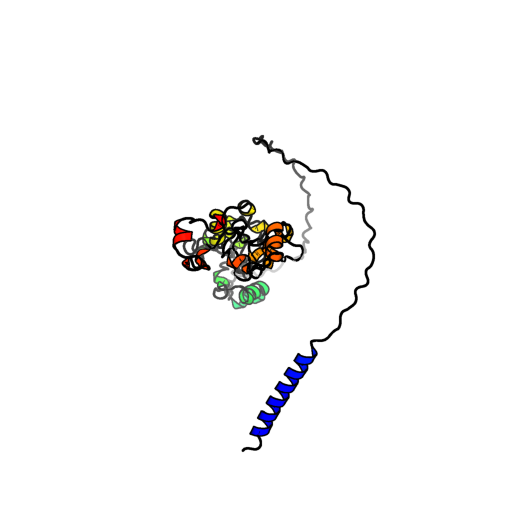4 286 HIS A O 1
ATOM 2196 N N . SER A 1 287 ? -20.306 -7.935 28.438 1.00 90.50 287 SER A N 1
ATOM 2197 C CA . SER A 1 287 ? -18.948 -8.442 28.713 1.00 90.50 287 SER A CA 1
ATOM 2198 C C . SER A 1 287 ? -18.516 -9.545 27.748 1.00 90.50 287 SER A C 1
ATOM 2200 O O . SER A 1 287 ? -17.324 -9.747 27.549 1.00 90.50 287 SER A O 1
ATOM 2202 N N . GLU A 1 288 ? -19.480 -10.251 27.151 1.00 89.38 288 GLU A N 1
ATOM 2203 C CA . GLU A 1 288 ? -19.239 -11.336 26.197 1.00 89.38 288 GLU A CA 1
ATOM 2204 C C . GLU A 1 288 ? -19.091 -10.839 24.750 1.00 89.38 288 GLU A C 1
ATOM 2206 O O . GLU A 1 288 ? -18.837 -11.647 23.859 1.00 89.38 288 GLU A O 1
ATOM 2211 N N . MET A 1 289 ? -19.276 -9.539 24.498 1.00 90.56 289 MET A N 1
ATOM 2212 C CA . MET A 1 289 ? -19.244 -8.970 23.150 1.00 90.56 289 MET A CA 1
ATOM 2213 C C . MET A 1 289 ? -17.851 -8.463 22.774 1.00 90.56 289 MET A C 1
ATOM 2215 O O . MET A 1 289 ? -17.095 -7.921 23.593 1.00 90.56 289 MET A O 1
ATOM 2219 N N . GLY A 1 290 ? -17.529 -8.593 21.492 1.00 92.00 290 GLY A N 1
ATOM 2220 C CA . GLY A 1 290 ? -16.404 -7.913 20.875 1.00 92.00 290 GLY A CA 1
ATOM 2221 C C . GLY A 1 290 ? -16.623 -6.397 20.817 1.00 92.00 290 GLY A C 1
ATOM 2222 O O . GLY A 1 290 ? -17.730 -5.937 20.547 1.00 92.00 290 GLY A O 1
ATOM 2223 N N . CYS A 1 291 ? -15.572 -5.592 20.997 1.00 93.00 291 CYS A N 1
ATOM 2224 C CA . CYS A 1 291 ? -15.636 -4.132 20.876 1.00 93.00 291 CYS A CA 1
ATOM 2225 C C . CYS A 1 291 ? -16.226 -3.720 19.520 1.00 93.00 291 CYS A C 1
ATOM 2227 O O . CYS A 1 291 ? -17.069 -2.830 19.448 1.00 93.00 291 CYS A O 1
ATOM 2229 N N . ILE A 1 292 ? -15.817 -4.411 18.455 1.00 93.19 292 ILE A N 1
ATOM 2230 C CA . ILE A 1 292 ? -16.244 -4.150 17.077 1.00 93.19 292 ILE A CA 1
ATOM 2231 C C . ILE A 1 292 ? -17.709 -4.496 16.792 1.00 93.19 292 ILE A C 1
ATOM 2233 O O . ILE A 1 292 ? -18.232 -4.043 15.783 1.00 93.19 292 ILE A O 1
ATOM 2237 N N . GLU A 1 293 ? -18.382 -5.256 17.663 1.00 91.69 293 GLU A N 1
ATOM 2238 C CA . GLU A 1 293 ? -19.819 -5.531 17.513 1.00 91.69 293 GLU A CA 1
ATOM 2239 C C . GLU A 1 293 ? -20.661 -4.278 17.787 1.00 91.69 293 GLU A C 1
ATOM 2241 O O . GLU A 1 293 ? -21.775 -4.155 17.290 1.00 91.69 293 GLU A O 1
ATOM 2246 N N . CYS A 1 294 ? -20.120 -3.337 18.568 1.00 91.50 294 CYS A N 1
ATOM 2247 C CA . CYS A 1 294 ? -20.718 -2.023 18.796 1.00 91.50 294 CYS A CA 1
ATOM 2248 C C . CYS A 1 294 ? -19.962 -0.910 18.060 1.00 91.50 294 CYS A C 1
ATOM 2250 O O . CYS A 1 294 ? -20.550 0.118 17.737 1.00 91.50 294 CYS A O 1
ATOM 2252 N N . HIS A 1 295 ? -18.660 -1.077 17.825 1.00 92.81 295 HIS A N 1
ATOM 2253 C CA . HIS A 1 295 ? -17.801 -0.101 17.158 1.00 92.81 295 HIS A CA 1
ATOM 2254 C C . HIS A 1 295 ? -17.462 -0.547 15.739 1.00 92.81 295 HIS A C 1
ATOM 2256 O O . HIS A 1 295 ? -16.312 -0.854 15.438 1.00 92.81 295 HIS A O 1
ATOM 2262 N N . GLU A 1 296 ? -18.470 -0.632 14.878 1.00 90.31 296 GLU A N 1
ATOM 2263 C CA . GLU A 1 296 ? -18.352 -1.285 13.574 1.00 90.31 296 GLU A CA 1
ATOM 2264 C C . GLU A 1 296 ? -17.504 -0.496 12.563 1.00 90.31 296 GLU A C 1
ATOM 2266 O O . GLU A 1 296 ? -17.698 0.705 12.385 1.00 90.31 296 GLU A O 1
ATOM 2271 N N . SER A 1 297 ? -16.663 -1.217 11.808 1.00 86.12 297 SER A N 1
ATOM 2272 C CA . SER A 1 297 ? -15.938 -0.803 10.584 1.00 86.12 297 SER A CA 1
ATOM 2273 C C . SER A 1 297 ? -14.906 0.330 10.697 1.00 86.12 297 SER A C 1
ATOM 2275 O O . SER A 1 297 ? -13.840 0.260 10.081 1.00 86.12 297 SER A O 1
ATOM 2277 N N . GLU A 1 298 ? -15.205 1.382 11.451 1.00 89.31 298 GLU A N 1
ATOM 2278 C CA . GLU A 1 298 ? -14.389 2.587 11.562 1.00 89.31 298 GLU A CA 1
ATOM 2279 C C . GLU A 1 298 ? -14.194 2.957 13.032 1.00 89.31 298 GLU A C 1
ATOM 2281 O O . GLU A 1 298 ? -15.107 2.868 13.857 1.00 89.31 298 GLU A O 1
ATOM 2286 N N . HIS A 1 299 ? -12.992 3.418 13.371 1.00 91.31 299 HIS A N 1
ATOM 2287 C CA . HIS A 1 299 ? -12.711 3.856 14.731 1.00 91.31 299 HIS A CA 1
ATOM 2288 C C . HIS A 1 299 ? -13.633 5.020 15.134 1.00 91.31 299 HIS A C 1
ATOM 2290 O O . HIS A 1 299 ? -13.844 5.955 14.364 1.00 91.31 299 HIS A O 1
ATOM 2296 N N . MET A 1 300 ? -14.145 4.975 16.369 1.00 89.69 300 MET A N 1
ATOM 2297 C CA . MET A 1 300 ? -15.161 5.885 16.927 1.00 89.69 300 MET A CA 1
ATOM 2298 C C . MET A 1 300 ? -16.585 5.720 16.375 1.00 89.69 300 MET A C 1
ATOM 2300 O O . MET A 1 300 ? -17.482 6.417 16.856 1.00 89.69 300 MET A O 1
ATOM 2304 N N . ALA A 1 301 ? -16.833 4.810 15.428 1.00 91.50 301 ALA A N 1
ATOM 2305 C CA . ALA A 1 301 ? -18.201 4.434 15.086 1.00 91.50 301 ALA A CA 1
ATOM 2306 C C . ALA A 1 301 ? -18.886 3.817 16.313 1.00 91.50 301 ALA A C 1
ATOM 2308 O O . ALA A 1 301 ? -18.237 3.141 17.109 1.00 91.50 301 ALA A O 1
ATOM 2309 N N . VAL A 1 302 ? -20.180 4.081 16.504 1.00 91.06 302 VAL A N 1
ATOM 2310 C CA . VAL A 1 302 ? -20.963 3.514 17.612 1.00 91.06 302 VAL A CA 1
ATOM 2311 C C . VAL A 1 302 ? -22.350 3.137 17.108 1.00 91.06 302 VAL A C 1
ATOM 2313 O O . VAL A 1 302 ? -23.141 4.007 16.724 1.00 91.06 302 VAL A O 1
ATOM 2316 N N . THR A 1 303 ? -22.655 1.846 17.155 1.00 90.06 303 THR A N 1
ATOM 2317 C CA . THR A 1 303 ? -23.984 1.296 16.905 1.00 90.06 303 THR A CA 1
ATOM 2318 C C . THR A 1 303 ? -24.943 1.781 17.989 1.00 90.06 303 THR A C 1
ATOM 2320 O O . THR A 1 303 ? -24.639 1.779 19.184 1.00 90.06 303 THR A O 1
ATOM 2323 N N . GLN A 1 304 ? -26.113 2.255 17.568 1.00 88.44 304 GLN A N 1
ATOM 2324 C CA . GLN A 1 304 ? -27.134 2.744 18.490 1.00 88.44 304 GLN A CA 1
ATOM 2325 C C . GLN A 1 304 ? -27.774 1.579 19.253 1.00 88.44 304 GLN A C 1
ATOM 2327 O O . GLN A 1 304 ? -27.897 0.472 18.730 1.00 88.44 304 GLN A O 1
ATOM 2332 N N . CYS A 1 305 ? -28.213 1.826 20.493 1.00 87.12 305 CYS A N 1
ATOM 2333 C CA . CYS A 1 305 ? -28.786 0.779 21.345 1.00 87.12 305 CYS A CA 1
ATOM 2334 C C . CYS A 1 305 ? -29.996 0.088 20.695 1.00 87.12 305 CYS A C 1
ATOM 2336 O O . CYS A 1 305 ? -30.186 -1.110 20.892 1.00 87.12 305 CYS A O 1
ATOM 2338 N N . ASP A 1 306 ? -30.790 0.820 19.911 1.00 85.81 306 ASP A N 1
ATOM 2339 C CA . ASP A 1 306 ? -31.967 0.313 19.200 1.00 85.81 306 ASP A CA 1
ATOM 2340 C C . ASP A 1 306 ? -31.639 -0.576 17.988 1.00 85.81 306 ASP A C 1
ATOM 2342 O O . ASP A 1 306 ? -32.515 -1.285 17.492 1.00 85.81 306 ASP A O 1
ATOM 2346 N N . GLY A 1 307 ? -30.371 -0.617 17.563 1.00 87.75 307 GLY A N 1
ATOM 2347 C CA . GLY A 1 307 ? -29.877 -1.577 16.575 1.00 87.75 307 GLY A CA 1
ATOM 2348 C C . GLY A 1 307 ? -29.956 -3.029 17.060 1.00 87.75 307 GLY A C 1
ATOM 2349 O O . GLY A 1 307 ? -30.150 -3.933 16.249 1.00 87.75 307 GLY A O 1
ATOM 2350 N N . CYS A 1 308 ? -29.884 -3.247 18.380 1.00 88.06 308 CYS A N 1
ATOM 2351 C CA . CYS A 1 308 ? -29.933 -4.578 19.001 1.00 88.06 308 CYS A CA 1
ATOM 2352 C C . CYS A 1 308 ? -31.051 -4.725 20.050 1.00 88.06 308 CYS A C 1
ATOM 2354 O O . CYS A 1 308 ? -31.583 -5.821 20.241 1.00 88.06 308 CYS A O 1
ATOM 2356 N N . HIS A 1 309 ? -31.436 -3.644 20.735 1.00 85.31 309 HIS A N 1
ATOM 2357 C CA . HIS A 1 309 ? -32.471 -3.653 21.768 1.00 85.31 309 HIS A CA 1
ATOM 2358 C C . HIS A 1 309 ? -33.793 -3.082 21.254 1.00 85.31 309 HIS A C 1
ATOM 2360 O O . HIS A 1 309 ? -33.858 -1.958 20.775 1.00 85.31 309 HIS A O 1
ATOM 2366 N N . ASN A 1 310 ? -34.892 -3.814 21.439 1.00 80.19 310 ASN A N 1
ATOM 2367 C CA . ASN A 1 310 ? -36.221 -3.292 21.125 1.00 80.19 310 ASN A CA 1
ATOM 2368 C C . ASN A 1 310 ? -36.779 -2.454 22.299 1.00 80.19 310 ASN A C 1
ATOM 2370 O O . ASN A 1 310 ? -36.796 -2.916 23.443 1.00 80.19 310 ASN A O 1
ATOM 2374 N N . ALA A 1 311 ? -37.304 -1.258 22.008 1.00 66.94 311 ALA A N 1
ATOM 2375 C CA . ALA A 1 311 ? -38.006 -0.379 22.953 1.00 66.94 311 ALA A CA 1
ATOM 2376 C C . ALA A 1 311 ? -39.220 -1.042 23.641 1.00 66.94 311 ALA A C 1
ATOM 2378 O O . ALA A 1 311 ? -39.648 -0.614 24.717 1.00 66.94 311 ALA A O 1
ATOM 2379 N N . ASP A 1 312 ? -39.755 -2.121 23.068 1.00 69.75 312 ASP A N 1
ATOM 2380 C CA . ASP A 1 312 ? -40.847 -2.894 23.666 1.00 69.75 312 ASP A CA 1
ATOM 2381 C C . ASP A 1 312 ? -40.456 -3.576 24.992 1.00 69.75 312 ASP A C 1
ATOM 2383 O O . ASP A 1 312 ? -41.338 -3.950 25.767 1.00 69.75 312 ASP A O 1
ATOM 2387 N N . LEU A 1 313 ? -39.157 -3.701 25.302 1.00 69.75 313 LEU A N 1
ATOM 2388 C CA . LEU A 1 313 ? -38.664 -4.349 26.525 1.00 69.75 313 LEU A CA 1
ATOM 2389 C C . LEU A 1 313 ? -39.075 -3.620 27.822 1.00 69.75 313 LEU A C 1
ATOM 2391 O O . LEU A 1 313 ? -39.247 -4.277 28.849 1.00 69.75 313 LEU A O 1
ATOM 2395 N N . HIS A 1 314 ? -39.283 -2.296 27.786 1.00 74.31 314 HIS A N 1
ATOM 2396 C CA . HIS A 1 314 ? -39.744 -1.496 28.940 1.00 74.31 314 HIS A CA 1
ATOM 2397 C C . HIS A 1 314 ? -41.131 -0.861 28.745 1.00 74.31 314 HIS A C 1
ATOM 2399 O O . HIS A 1 314 ? -41.599 -0.109 29.604 1.00 74.31 314 HIS A O 1
ATOM 2405 N N . GLY A 1 315 ? -41.801 -1.176 27.634 1.00 77.75 315 GLY A N 1
ATOM 2406 C CA . GLY A 1 315 ? -43.023 -0.505 27.202 1.00 77.75 315 GLY A CA 1
ATOM 2407 C C . GLY A 1 315 ? -42.753 0.889 26.618 1.00 77.75 315 GLY A C 1
ATOM 2408 O O . GLY A 1 315 ? -42.007 1.697 27.173 1.00 77.75 315 GLY A O 1
ATOM 2409 N N . ILE A 1 316 ? -43.422 1.195 25.503 1.00 80.69 316 ILE A N 1
ATOM 2410 C CA . ILE A 1 316 ? -43.186 2.393 24.673 1.00 80.69 316 ILE A CA 1
ATOM 2411 C C . ILE A 1 316 ? -43.255 3.704 25.479 1.00 80.69 316 ILE A C 1
ATOM 2413 O O . ILE A 1 316 ? -42.443 4.603 25.277 1.00 80.69 316 ILE A O 1
ATOM 2417 N N . SER A 1 317 ? -44.155 3.793 26.465 1.00 85.38 317 SER A N 1
ATOM 2418 C CA . SER A 1 317 ? -44.344 5.002 27.279 1.00 85.38 317 SER A CA 1
ATOM 2419 C C . SER A 1 317 ? -43.108 5.427 28.083 1.00 85.38 317 SER A C 1
ATOM 2421 O O . SER A 1 317 ? -42.980 6.603 28.424 1.00 85.38 317 SER A O 1
ATOM 2423 N N . MET A 1 318 ? -42.207 4.494 28.423 1.00 84.56 318 MET A N 1
ATOM 2424 C CA . MET A 1 318 ? -40.962 4.830 29.128 1.00 84.56 318 MET A CA 1
ATOM 2425 C C . MET A 1 318 ? -39.985 5.546 28.197 1.00 84.56 318 MET A C 1
ATOM 2427 O O . MET A 1 318 ? -39.450 6.587 28.570 1.00 84.56 318 MET A O 1
ATOM 2431 N N . HIS A 1 319 ? -39.826 5.048 26.972 1.00 83.62 319 HIS A N 1
ATOM 2432 C CA . HIS A 1 319 ? -38.941 5.639 25.968 1.00 83.62 319 HIS A CA 1
ATOM 2433 C C . HIS A 1 319 ? -39.504 6.940 25.367 1.00 83.62 319 HIS A C 1
ATOM 2435 O O . HIS A 1 319 ? -38.736 7.825 25.005 1.00 83.62 319 HIS A O 1
ATOM 2441 N N . GLU A 1 320 ? -40.831 7.123 25.344 1.00 86.25 320 GLU A N 1
ATOM 2442 C CA . GLU A 1 320 ? -41.446 8.418 25.001 1.00 86.25 320 GLU A CA 1
ATOM 2443 C C . GLU A 1 320 ? -41.115 9.515 26.026 1.00 86.25 320 GLU A C 1
ATOM 2445 O O . GLU A 1 320 ? -40.966 10.684 25.668 1.00 86.25 320 GLU A O 1
ATOM 2450 N N . ARG A 1 321 ? -41.011 9.153 27.313 1.00 88.00 321 ARG A N 1
ATOM 2451 C CA . ARG A 1 321 ? -40.708 10.096 28.400 1.00 88.00 321 ARG A CA 1
ATOM 2452 C C . ARG A 1 321 ? -39.206 10.292 28.621 1.00 88.00 321 ARG A C 1
ATOM 2454 O O . ARG A 1 321 ? -38.804 11.391 28.999 1.00 88.00 321 ARG A O 1
ATOM 2461 N N . TYR A 1 322 ? -38.413 9.245 28.405 1.00 88.06 322 TYR A N 1
ATOM 2462 C CA . TYR A 1 322 ? -36.961 9.205 28.585 1.00 88.06 322 TYR A CA 1
ATOM 2463 C C . TYR A 1 322 ? -36.306 8.682 27.297 1.00 88.06 322 TYR A C 1
ATOM 2465 O O . TYR A 1 322 ? -36.052 7.482 27.174 1.00 88.06 322 TYR A O 1
ATOM 2473 N N . PRO A 1 323 ? -36.067 9.561 26.309 1.00 83.69 323 PRO A N 1
ATOM 2474 C CA . PRO A 1 323 ? -35.572 9.144 24.998 1.00 83.69 323 PRO A CA 1
ATOM 2475 C C . PRO A 1 323 ? -34.089 8.746 25.004 1.00 83.69 323 PRO A C 1
ATOM 2477 O O . PRO A 1 323 ? -33.648 8.036 24.105 1.00 83.69 323 PRO A O 1
ATOM 2480 N N . LEU A 1 324 ? -33.306 9.186 25.996 1.00 86.00 324 LEU A N 1
ATOM 2481 C CA . LEU A 1 324 ? -31.895 8.831 26.117 1.00 86.00 324 LEU A CA 1
ATOM 2482 C C . LEU A 1 324 ? -31.747 7.588 26.991 1.00 86.00 324 LEU A C 1
ATOM 2484 O O . LEU A 1 324 ? -31.981 7.626 28.197 1.00 86.00 324 LEU A O 1
ATOM 2488 N N . CYS A 1 325 ? -31.293 6.488 26.387 1.00 84.25 325 CYS A N 1
ATOM 2489 C CA . CYS A 1 325 ? -31.066 5.231 27.102 1.00 84.25 325 CYS A CA 1
ATOM 2490 C C . CYS A 1 325 ? -30.115 5.421 28.296 1.00 84.25 325 CYS A C 1
ATOM 2492 O O . CYS A 1 325 ? -30.318 4.805 29.342 1.00 84.25 325 CYS A O 1
ATOM 2494 N N . LEU A 1 326 ? -29.127 6.317 28.154 1.00 85.50 326 LEU A N 1
ATOM 2495 C CA . LEU A 1 326 ? -28.104 6.579 29.166 1.00 85.50 326 LEU A CA 1
ATOM 2496 C C . LEU A 1 326 ? -28.596 7.327 30.416 1.00 85.50 326 LEU A C 1
ATOM 2498 O O . LEU A 1 326 ? -27.868 7.406 31.402 1.00 85.50 326 LEU A O 1
ATOM 2502 N N . ASP A 1 327 ? -29.836 7.823 30.419 1.00 86.44 327 ASP A N 1
ATOM 2503 C CA . ASP A 1 327 ? -30.442 8.416 31.619 1.00 86.44 327 ASP A CA 1
ATOM 2504 C C . ASP A 1 327 ? -30.749 7.354 32.690 1.00 86.44 327 ASP A C 1
ATOM 2506 O O . ASP A 1 327 ? -30.956 7.680 33.860 1.00 86.44 327 ASP A O 1
ATOM 2510 N N . CYS A 1 328 ? -30.831 6.081 32.289 1.00 84.56 328 CYS A N 1
ATOM 2511 C CA . CYS A 1 328 ? -31.160 4.952 33.162 1.00 84.56 328 CYS A CA 1
ATOM 2512 C C . CYS A 1 328 ? -30.209 3.757 32.989 1.00 84.56 328 CYS A C 1
ATOM 2514 O O . CYS A 1 328 ? -29.946 3.048 33.960 1.00 84.56 328 CYS A O 1
ATOM 2516 N N . HIS A 1 329 ? -29.695 3.515 31.780 1.00 81.00 329 HIS A N 1
ATOM 2517 C CA . HIS A 1 329 ? -28.672 2.507 31.508 1.00 81.00 329 HIS A CA 1
ATOM 2518 C C . HIS A 1 329 ? -27.288 3.155 31.599 1.00 81.00 329 HIS A C 1
ATOM 2520 O O . HIS A 1 329 ? -26.997 4.093 30.874 1.00 81.00 329 HIS A O 1
ATOM 2526 N N . ASN A 1 330 ? -26.425 2.679 32.494 1.00 82.00 330 ASN A N 1
ATOM 2527 C CA . ASN A 1 330 ? -25.073 3.229 32.641 1.00 82.00 330 ASN A CA 1
ATOM 2528 C C . ASN A 1 330 ? -24.192 2.961 31.399 1.00 82.00 330 ASN A C 1
ATOM 2530 O O . ASN A 1 330 ? -24.648 2.444 30.380 1.00 82.00 330 ASN A O 1
ATOM 2534 N N . ASN A 1 331 ? -22.905 3.315 31.490 1.00 86.31 331 ASN A N 1
ATOM 2535 C CA . ASN A 1 331 ? -21.904 3.078 30.448 1.00 86.31 331 ASN A CA 1
ATOM 2536 C C . ASN A 1 331 ? -21.998 1.635 29.897 1.00 86.31 331 ASN A C 1
ATOM 2538 O O . ASN A 1 331 ? -21.876 0.699 30.688 1.00 86.31 331 ASN A O 1
ATOM 2542 N N . PRO A 1 332 ? -22.173 1.428 28.574 1.00 86.56 332 PRO A N 1
ATOM 2543 C CA . PRO A 1 332 ? -22.300 0.098 27.972 1.00 86.56 332 PRO A CA 1
ATOM 2544 C C . PRO A 1 332 ? -21.092 -0.811 28.244 1.00 86.56 332 PRO A C 1
ATOM 2546 O O . PRO A 1 332 ? -21.260 -2.025 28.344 1.00 86.56 332 PRO A O 1
ATOM 2549 N N . HIS A 1 333 ? -19.908 -0.224 28.440 1.00 88.94 333 HIS A N 1
ATOM 2550 C CA . HIS A 1 333 ? -18.675 -0.935 28.790 1.00 88.94 333 HIS A CA 1
ATOM 2551 C C . HIS A 1 333 ? -18.604 -1.352 30.258 1.00 88.94 333 HIS A C 1
ATOM 2553 O O . HIS A 1 333 ? -17.752 -2.136 30.647 1.00 88.94 333 HIS A O 1
ATOM 2559 N N . ALA A 1 334 ? -19.479 -0.800 31.089 1.00 80.81 334 ALA A N 1
ATOM 2560 C CA . ALA A 1 334 ? -19.498 -1.000 32.526 1.00 80.81 334 ALA A CA 1
ATOM 2561 C C . ALA A 1 334 ? -20.949 -1.042 33.010 1.00 80.81 334 ALA A C 1
ATOM 2563 O O . ALA A 1 334 ? -21.314 -0.369 33.973 1.00 80.81 334 ALA A O 1
ATOM 2564 N N . LEU A 1 335 ? -21.802 -1.832 32.342 1.00 70.31 335 LEU A N 1
ATOM 2565 C CA . LEU A 1 335 ? -23.196 -2.038 32.760 1.00 70.31 335 LEU A CA 1
ATOM 2566 C C . LEU A 1 335 ? -23.309 -2.786 34.103 1.00 70.31 335 LEU A C 1
ATOM 2568 O O . LEU A 1 335 ? -24.331 -3.392 34.387 1.00 70.31 335 LEU A O 1
ATOM 2572 N N . ALA A 1 336 ? -22.286 -2.788 34.945 1.00 53.12 336 ALA A N 1
ATOM 2573 C CA . ALA A 1 336 ? -22.400 -3.111 36.356 1.00 53.12 336 ALA A CA 1
ATOM 2574 C C . ALA A 1 336 ? -21.275 -2.392 37.103 1.00 53.12 336 ALA A C 1
ATOM 2576 O O . ALA A 1 336 ? -20.146 -2.407 36.621 1.00 53.12 336 ALA A O 1
ATOM 2577 N N . GLU A 1 337 ? -21.456 -1.761 38.258 1.00 43.12 337 GLU A N 1
ATOM 2578 C CA . GLU A 1 337 ? -22.386 -2.001 39.387 1.00 43.12 337 GLU A CA 1
ATOM 2579 C C . GLU A 1 337 ? -23.792 -2.566 39.107 1.00 43.12 337 GLU A C 1
ATOM 2581 O O . GLU A 1 337 ? -24.632 -1.901 38.465 1.00 43.12 337 GLU A O 1
#

pLDDT: mean 74.45, std 23.04, range [27.78, 96.5]